Protein AF-A0AAN9E2N5-F1 (afdb_monomer)

Sequence (226 aa):
MWSPHVVPKPTDWGPLVDVVGYCFLDLGSKYQPRKDIVRWIEKGPKPLYFGFGSMVYKKMTKHYKQMQAIQEQVNSVKTVENKLKALKTKLSDEEVLEQSLGAKLVDRQSKVEQMEESRKQVEKECNVMREEATKHLQIVKLEVESKGDAMEARQRNVDESVLAEHIFGDHVGALSMSEPNAGSDAVSMKCKADRVDGGYILNGNKMWCTNGPVAQTDTQHCYHGQ

pLDDT: mean 83.36, std 14.54, range [46.09, 98.44]

Secondary structure (DSSP, 8-state):
---TTS-PPPTTS-TT------------TT----HHHHHHHHHSSPP----------HHHHHHHHHHHHHHHHHHHHHHHHHHHHHHHHHHHHHHHHHHHHHHHHHHHHHHHHHHHHHHHHHHHHHHHHHHHHHHHHHHHHHHHHHHHHHHHHHHHHHHHHHHHHHHTS---EEEE--BTTBSS-GGG---EEEEETTEEEEES--S--TTTTT-SEEEE--EEP-

Mean predicted aligned error: 19.22 Å

InterPro domains:
  IPR006091 Acyl-CoA dehydrogenase/oxidase, middle domain [PF02770] (174-217)
  IPR009100 Acyl-CoA dehydrogenase/oxidase, N-terminal and middle domain superfamily [SSF56645] (165-217)
  IPR037069 Acyl-CoA dehydrogenase/oxidase, N-terminal domain superfamily [G3DSA:1.10.540.10] (161-172)
  IPR046373 Acyl-CoA oxidase/dehydrogenase, middle domain superfamily [G3DSA:2.40.110.10] (173-216)
  IPR050426 Glycosyltransferase 28 [PTHR48050] (1-64)

Nearest PDB structures (foldseek):
  2dvl-assembly1_A  TM=9.252E-01  e=1.042E-03  Thermus thermophilus HB8
  5zw2-assembly1_A  TM=8.617E-01  e=7.506E-04  Prodigiosinella confusarubida
  2vig-assembly1_A  TM=8.895E-01  e=5.022E-03  Homo sapiens
  2pg0-assembly1_A  TM=8.946E-01  e=8.484E-03  Geobacillus kaustophilus HTA426
  4p13-assembly1_A  TM=8.924E-01  e=1.177E-02  Homo sapiens

Foldseek 3Di:
DDDPPDDDDDPPPDDPDDDDDDDDDDPPPPDDDDPVVVVVCVVDDHDDDDDPDDDPDPVVVVVVVVVVVVVVVVVVVVVVVVVVVVVVVVVVVVVVVVVVVVVVVVVVVVVVVVVVVVVVVVVVVVVVVVVVVVVVVVVVVVVVVVVVVVVVVVVVVVVVVVCVQPVVPQAAEKEFQAAPQGDPNSVPAAWEWEDDVPGTDTDGGTDDIPPVVNHPYYDYDHHYDD

Solvent-accessible surface area (backbone atoms only — not comparable to full-atom values): 13725 Å² total; per-residue (Å²): 141,81,76,95,80,80,77,82,82,68,91,84,60,61,93,88,59,81,90,80,81,88,82,83,74,83,78,71,88,75,78,74,80,58,70,68,59,54,54,54,53,72,75,48,76,83,80,88,82,86,76,96,67,94,77,91,53,80,72,56,61,58,53,51,53,52,51,51,54,49,52,52,51,53,54,49,50,54,52,50,52,53,51,51,52,53,51,53,52,51,53,54,55,51,52,54,50,52,55,52,50,50,52,52,48,52,54,50,50,54,50,50,54,54,49,51,54,52,48,53,50,52,52,52,52,51,51,52,53,50,54,51,52,51,53,53,52,52,52,53,50,54,53,50,52,54,51,49,55,53,50,54,52,50,50,52,52,50,51,50,54,53,47,59,47,52,72,70,69,82,51,41,66,20,51,29,68,29,26,92,82,12,61,95,48,64,82,64,53,76,30,25,34,34,75,48,92,97,52,66,49,78,51,70,66,72,67,46,58,41,58,61,96,71,34,80,47,74,52,68,71,60,44,82,41,128

Radius of gyration: 67.6 Å; Cα contacts (8 Å, |Δi|>4): 117; chains: 1; bounding box: 107×42×174 Å

Structure (mmCIF, N/CA/C/O backbone):
data_AF-A0AAN9E2N5-F1
#
_entry.id   AF-A0AAN9E2N5-F1
#
loop_
_atom_site.group_PDB
_atom_site.id
_atom_site.type_symbol
_atom_site.label_atom_id
_atom_site.label_alt_id
_atom_site.label_comp_id
_atom_site.label_asym_id
_atom_site.label_entity_id
_atom_site.label_seq_id
_atom_site.pdbx_PDB_ins_code
_atom_site.Cartn_x
_atom_site.Cartn_y
_atom_site.Cartn_z
_atom_site.occupancy
_atom_site.B_iso_or_equiv
_atom_site.auth_seq_id
_atom_site.auth_comp_id
_atom_site.auth_asym_id
_atom_site.auth_atom_id
_atom_site.pdbx_PDB_model_num
ATOM 1 N N . MET A 1 1 ? -26.104 22.809 92.901 1.00 46.09 1 MET A N 1
ATOM 2 C CA . MET A 1 1 ? -24.930 22.102 93.457 1.00 46.09 1 MET A CA 1
ATOM 3 C C . MET A 1 1 ? -24.300 21.333 92.298 1.00 46.09 1 MET A C 1
ATOM 5 O O . MET A 1 1 ? -24.966 20.465 91.754 1.00 46.09 1 MET A O 1
ATOM 9 N N . TRP A 1 2 ? -23.112 21.727 91.831 1.00 53.84 2 TRP A N 1
ATOM 10 C CA . TRP A 1 2 ? -22.359 21.050 90.761 1.00 53.84 2 TRP A CA 1
ATOM 11 C C . TRP A 1 2 ? -20.911 20.886 91.224 1.00 53.84 2 TRP A C 1
ATOM 13 O O . TRP A 1 2 ? -20.416 21.737 91.964 1.00 53.84 2 TRP A O 1
ATOM 23 N N . SER A 1 3 ? -20.242 19.825 90.769 1.00 49.69 3 SER A N 1
ATOM 24 C CA . SER A 1 3 ? -18.781 19.727 90.805 1.00 49.69 3 SER A CA 1
ATOM 25 C C . SER A 1 3 ? -18.242 20.141 89.430 1.00 49.69 3 SER A C 1
ATOM 27 O O . SER A 1 3 ? -18.487 19.417 88.465 1.00 49.69 3 SER A O 1
ATOM 29 N N . PRO A 1 4 ? -17.507 21.260 89.308 1.00 53.03 4 PRO A N 1
ATOM 30 C CA . PRO A 1 4 ? -16.994 21.790 88.034 1.00 53.03 4 PRO A CA 1
ATOM 31 C C . PRO A 1 4 ? -15.986 20.903 87.277 1.00 53.03 4 PRO A C 1
ATOM 33 O O . PRO A 1 4 ? -15.440 21.340 86.270 1.00 53.03 4 PRO A O 1
ATOM 36 N N . HIS A 1 5 ? -15.689 19.693 87.757 1.00 54.44 5 HIS A N 1
ATOM 37 C CA . HIS A 1 5 ? -14.457 18.977 87.409 1.00 54.44 5 HIS A CA 1
ATOM 38 C C . HIS A 1 5 ? -14.644 17.708 86.565 1.00 54.44 5 HIS A C 1
ATOM 40 O O . HIS A 1 5 ? -13.642 17.124 86.165 1.00 54.44 5 HIS A O 1
ATOM 46 N N . VAL A 1 6 ? -15.876 17.241 86.313 1.00 59.66 6 VAL A N 1
ATOM 47 C CA . VAL A 1 6 ? -16.078 15.888 85.745 1.00 59.66 6 VAL A CA 1
ATOM 48 C C . VAL A 1 6 ? -16.419 15.899 84.250 1.00 59.66 6 VAL A C 1
ATOM 50 O O . VAL A 1 6 ? -15.781 15.167 83.503 1.00 59.66 6 VAL A O 1
ATOM 53 N N . VAL A 1 7 ? -17.365 16.727 83.782 1.00 61.12 7 VAL A N 1
ATOM 54 C CA . VAL A 1 7 ? -17.654 16.906 82.340 1.00 61.12 7 VAL A CA 1
ATOM 55 C C . VAL A 1 7 ? -18.224 18.313 82.099 1.00 61.12 7 VAL A C 1
ATOM 57 O O . VAL A 1 7 ? -19.287 18.608 82.634 1.00 61.12 7 VAL A O 1
ATOM 60 N N . PRO A 1 8 ? -17.584 19.205 81.327 1.00 66.12 8 PRO A N 1
ATOM 61 C CA . PRO A 1 8 ? -18.176 20.502 80.999 1.00 66.12 8 PRO A CA 1
ATOM 62 C C . PRO A 1 8 ? -19.324 20.357 79.986 1.00 66.12 8 PRO A C 1
ATOM 64 O O . PRO A 1 8 ? -19.316 19.458 79.145 1.00 66.12 8 PRO A O 1
ATOM 67 N N . LYS A 1 9 ? -20.313 21.258 80.047 1.00 69.12 9 LYS A N 1
ATOM 68 C CA . LYS A 1 9 ? -21.426 21.298 79.085 1.00 69.12 9 LYS A CA 1
ATOM 69 C C . LYS A 1 9 ? -20.893 21.601 77.670 1.00 69.12 9 LYS A C 1
ATOM 71 O O . LYS A 1 9 ? -20.191 22.603 77.516 1.00 69.12 9 LYS A O 1
ATOM 76 N N . PRO A 1 10 ? -21.239 20.797 76.645 1.00 75.50 10 PRO A N 1
ATOM 77 C CA . PRO A 1 10 ? -20.914 21.108 75.255 1.00 75.50 10 PRO A CA 1
ATOM 78 C C . PRO A 1 10 ? -21.509 22.451 74.815 1.00 75.50 10 PRO A C 1
ATOM 80 O O . PRO A 1 10 ? -22.625 22.815 75.194 1.00 75.50 10 PRO A O 1
ATOM 83 N N . THR A 1 11 ? -20.749 23.212 74.030 1.00 79.19 11 THR A N 1
ATOM 84 C CA . THR A 1 11 ? -21.067 24.605 73.676 1.00 79.19 11 THR A CA 1
ATOM 85 C C . THR A 1 11 ? -22.274 24.753 72.745 1.00 79.19 11 THR A C 1
ATOM 87 O O . THR A 1 11 ? -22.828 25.842 72.630 1.00 79.19 11 THR A O 1
ATOM 90 N N . ASP A 1 12 ? -22.717 23.668 72.118 1.00 83.81 12 ASP A N 1
ATOM 91 C CA . ASP A 1 12 ? -23.784 23.605 71.118 1.00 83.81 12 ASP A CA 1
ATOM 92 C C . ASP A 1 12 ? -25.179 23.287 71.695 1.00 83.81 12 ASP A C 1
ATOM 94 O O . ASP A 1 12 ? -26.169 23.325 70.970 1.00 83.81 12 ASP A O 1
ATOM 98 N N . TRP A 1 13 ? -25.307 23.019 73.001 1.00 80.31 13 TRP A N 1
ATOM 99 C CA . TRP A 1 13 ? -26.559 22.509 73.598 1.00 80.31 13 TRP A CA 1
ATOM 100 C C . TRP A 1 13 ? -27.609 23.578 73.958 1.00 80.31 13 TRP A C 1
ATOM 102 O O . TRP A 1 13 ? -28.669 23.255 74.492 1.00 80.31 13 TRP A O 1
ATOM 112 N N . GLY A 1 14 ? -27.356 24.854 73.651 1.00 79.25 14 GLY A N 1
ATOM 113 C CA . GLY A 1 14 ? -28.309 25.951 73.863 1.00 79.25 14 GLY A CA 1
ATOM 114 C C . GLY A 1 14 ? -28.669 26.229 75.340 1.00 79.25 14 GLY A C 1
ATOM 115 O O . GLY A 1 14 ? -28.233 25.519 76.251 1.00 79.25 14 GLY A O 1
ATOM 116 N N . PRO A 1 15 ? -29.445 27.290 75.628 1.00 76.62 15 PRO A N 1
ATOM 117 C CA . PRO A 1 15 ? -29.723 27.735 77.000 1.00 76.62 15 PRO A CA 1
ATOM 118 C C . PRO A 1 15 ? -30.840 26.955 77.713 1.00 76.62 15 PRO A C 1
ATOM 120 O O . PRO A 1 15 ? -31.002 27.112 78.915 1.00 76.62 15 PRO A O 1
ATOM 123 N N . LEU A 1 16 ? -31.604 26.123 76.996 1.00 70.25 16 LEU A N 1
ATOM 124 C CA . LEU A 1 16 ? -32.764 25.396 77.539 1.00 70.25 16 LEU A CA 1
ATOM 125 C C . LEU A 1 16 ? -32.450 23.958 77.987 1.00 70.25 16 LEU A C 1
ATOM 127 O O . LEU A 1 16 ? -33.337 23.269 78.484 1.00 70.25 16 LEU A O 1
ATOM 131 N N . VAL A 1 17 ? -31.214 23.489 77.797 1.00 61.38 17 VAL A N 1
ATOM 132 C CA . VAL A 1 17 ? -30.781 22.140 78.187 1.00 61.38 17 VAL A CA 1
ATOM 133 C C . VAL A 1 17 ? -29.822 22.232 79.367 1.00 61.38 17 VAL A C 1
ATOM 135 O O . VAL A 1 17 ? -28.727 22.783 79.233 1.00 61.38 17 VAL A O 1
ATOM 138 N N . ASP A 1 18 ? -30.203 21.645 80.497 1.00 62.25 18 ASP A N 1
ATOM 139 C CA . ASP A 1 18 ? -29.344 21.498 81.673 1.00 62.25 18 ASP A CA 1
ATOM 140 C C . ASP A 1 18 ? -28.835 20.062 81.811 1.00 62.25 18 ASP A C 1
ATOM 142 O O . ASP A 1 18 ? -29.560 19.092 81.586 1.00 62.25 18 ASP A O 1
ATOM 146 N N . VAL A 1 19 ? -27.571 19.919 82.212 1.00 57.38 19 VAL A N 1
ATOM 147 C CA . VAL A 1 19 ? -26.963 18.620 82.518 1.00 57.38 19 VAL A CA 1
ATOM 148 C C . VAL A 1 19 ? -27.025 18.410 84.029 1.00 57.38 19 VAL A C 1
ATOM 150 O O . VAL A 1 19 ? -26.327 19.077 84.797 1.00 57.38 19 VAL A O 1
ATOM 153 N N . VAL A 1 20 ? -27.878 17.489 84.469 1.00 59.72 20 VAL A N 1
ATOM 154 C CA . VAL A 1 20 ? -28.061 17.140 85.886 1.00 59.72 20 VAL A CA 1
ATOM 155 C C . VAL A 1 20 ? -27.267 15.875 86.220 1.00 59.72 20 VAL A C 1
ATOM 157 O O . VAL A 1 20 ? -27.351 14.878 85.508 1.00 59.72 20 VAL A O 1
ATOM 160 N N . GLY A 1 21 ? -26.462 15.926 87.286 1.00 60.47 21 GLY A N 1
ATOM 161 C CA . GLY A 1 21 ? -25.672 14.787 87.768 1.00 60.47 21 GLY A CA 1
ATOM 162 C C . GLY A 1 21 ? -26.481 13.781 88.601 1.00 60.47 21 GLY A C 1
ATOM 163 O O . GLY A 1 21 ? -27.685 13.929 88.792 1.00 60.47 21 GLY A O 1
ATOM 164 N N . TYR A 1 22 ? -25.802 12.762 89.136 1.00 59.19 22 TYR A N 1
ATOM 165 C CA . TYR A 1 22 ? -26.401 11.782 90.049 1.00 59.19 22 TYR A CA 1
ATOM 166 C C . TYR A 1 22 ? -26.620 12.384 91.444 1.00 59.19 22 TYR A C 1
ATOM 168 O O . TYR A 1 22 ? -25.705 12.967 92.025 1.00 59.19 22 TYR A O 1
ATOM 176 N N . CYS A 1 23 ? -27.810 12.187 92.013 1.00 54.97 23 CYS A N 1
ATOM 177 C CA . CYS A 1 23 ? -28.086 12.476 93.418 1.00 54.97 23 CYS A CA 1
ATOM 178 C C . CYS A 1 23 ? -28.048 11.176 94.223 1.00 54.97 23 CYS A C 1
ATOM 180 O O . CYS A 1 23 ? -28.904 10.310 94.047 1.00 54.97 23 CYS A O 1
ATOM 182 N N . PHE A 1 24 ? -27.087 11.057 95.135 1.00 56.81 24 PHE A N 1
ATOM 183 C CA . PHE A 1 24 ? -27.124 10.046 96.185 1.00 56.81 24 PHE A CA 1
ATOM 184 C C . PHE A 1 24 ? -27.714 10.699 97.434 1.00 56.81 24 PHE A C 1
ATOM 186 O O . PHE A 1 24 ? -27.182 11.690 97.927 1.00 56.81 24 PHE A O 1
ATOM 193 N N . LEU A 1 25 ? -28.852 10.190 97.903 1.00 57.12 25 LEU A N 1
ATOM 194 C CA . LEU A 1 25 ? -29.431 10.603 99.178 1.00 57.12 25 LEU A CA 1
ATOM 195 C C . LEU A 1 25 ? -28.740 9.833 100.304 1.00 57.12 25 LEU A C 1
ATOM 197 O O . LEU A 1 25 ? -28.495 8.633 100.161 1.00 57.12 25 LEU A O 1
ATOM 201 N N . ASP A 1 26 ? -28.482 10.500 101.430 1.00 59.25 26 ASP A N 1
ATOM 202 C CA . ASP A 1 26 ? -28.128 9.810 102.669 1.00 59.25 26 ASP A CA 1
ATOM 203 C C . ASP A 1 26 ? -29.273 8.856 103.016 1.00 59.25 26 ASP A C 1
ATOM 205 O O . ASP A 1 26 ? -30.405 9.275 103.281 1.00 59.25 26 ASP A O 1
ATOM 209 N N . LEU A 1 27 ? -28.994 7.553 102.953 1.00 58.62 27 LEU A N 1
ATOM 210 C CA . LEU A 1 27 ? -29.944 6.503 103.298 1.00 58.62 27 LEU A CA 1
ATOM 211 C C . LEU A 1 27 ? -30.328 6.691 104.766 1.00 58.62 27 LEU A C 1
ATOM 213 O O . LEU A 1 27 ? -29.575 6.329 105.669 1.00 58.62 27 LEU A O 1
ATOM 217 N N . GLY A 1 28 ? -31.487 7.307 105.001 1.00 55.16 28 GLY A N 1
ATOM 218 C CA . GLY A 1 28 ? -31.989 7.621 106.331 1.00 55.16 28 GLY A CA 1
ATOM 219 C C . GLY A 1 28 ? -32.150 6.357 107.174 1.00 55.16 28 GLY A C 1
ATOM 220 O O . GLY A 1 28 ? -33.194 5.716 107.159 1.00 55.16 28 GLY A O 1
ATOM 221 N N . SER A 1 29 ? -31.130 6.020 107.959 1.00 58.31 29 SER A N 1
ATOM 222 C CA . SER A 1 29 ? -31.091 4.845 108.840 1.00 58.31 29 SER A CA 1
ATOM 223 C C . SER A 1 29 ? -31.933 5.001 110.115 1.00 58.31 29 SER A C 1
ATOM 225 O O . SER A 1 29 ? -31.961 4.106 110.955 1.00 58.31 29 SER A O 1
ATOM 227 N N . LYS A 1 30 ? -32.637 6.133 110.271 1.00 62.81 30 LYS A N 1
ATOM 228 C CA . LYS A 1 30 ? -33.418 6.497 111.467 1.00 62.81 30 LYS A CA 1
ATOM 229 C C . LYS A 1 30 ? -34.917 6.680 111.202 1.00 62.81 30 LYS A C 1
ATOM 231 O O . LYS A 1 30 ? -35.606 7.288 112.019 1.00 62.81 30 LYS A O 1
ATOM 236 N N . TYR A 1 31 ? -35.442 6.195 110.076 1.00 72.25 31 TYR A N 1
ATOM 237 C CA . TYR A 1 31 ? -36.883 6.259 109.835 1.00 72.25 31 TYR A CA 1
ATOM 238 C C . TYR A 1 31 ? -37.622 5.272 110.747 1.00 72.25 31 TYR A C 1
ATOM 240 O O . TYR A 1 31 ? -37.500 4.058 110.596 1.00 72.25 31 TYR A O 1
ATOM 248 N N . GLN A 1 32 ? -38.405 5.799 111.688 1.00 75.06 32 GLN A N 1
ATOM 249 C CA . GLN A 1 32 ? -39.363 5.019 112.467 1.00 75.06 32 GLN A CA 1
ATOM 250 C C . GLN A 1 32 ? -40.774 5.328 111.952 1.00 75.06 32 GLN A C 1
ATOM 252 O O . GLN A 1 32 ? -41.220 6.474 112.063 1.00 75.06 32 GLN A O 1
ATOM 257 N N . PRO A 1 33 ? -41.484 4.347 111.365 1.00 76.88 33 PRO A N 1
ATOM 258 C CA . PRO A 1 33 ? -42.841 4.563 110.885 1.00 76.88 33 PRO A CA 1
ATOM 259 C C . PRO A 1 33 ? -43.770 4.926 112.048 1.00 76.88 33 PRO A C 1
ATOM 261 O O . PRO A 1 33 ? -43.612 4.449 113.175 1.00 76.88 33 PRO A O 1
ATOM 264 N N . ARG A 1 34 ? -44.762 5.780 111.777 1.00 83.94 34 ARG A N 1
ATOM 265 C CA . ARG A 1 34 ? -45.767 6.144 112.781 1.00 83.94 34 ARG A CA 1
ATOM 266 C C . ARG A 1 34 ? -46.516 4.891 113.255 1.00 83.94 34 ARG A C 1
ATOM 268 O O . ARG A 1 34 ? -46.764 3.961 112.487 1.00 83.94 34 ARG A O 1
ATOM 275 N N . LYS A 1 35 ? -46.851 4.864 114.549 1.00 84.88 35 LYS A N 1
ATOM 276 C CA . LYS A 1 35 ? -47.396 3.675 115.231 1.00 84.88 35 LYS A CA 1
ATOM 277 C C . LYS A 1 35 ? -48.713 3.179 114.629 1.00 84.88 35 LYS A C 1
ATOM 279 O O . LYS A 1 35 ? -48.996 1.992 114.710 1.00 84.88 35 LYS A O 1
ATOM 284 N N . ASP A 1 36 ? -49.501 4.065 114.031 1.00 83.12 36 ASP A N 1
ATOM 285 C CA . ASP A 1 36 ? -50.739 3.752 113.314 1.00 83.12 36 ASP A CA 1
ATOM 286 C C . ASP A 1 36 ? -50.495 2.893 112.062 1.00 83.12 36 ASP A C 1
ATOM 288 O O . ASP A 1 36 ? -51.198 1.905 111.859 1.00 83.12 36 ASP A O 1
ATOM 292 N N . ILE A 1 37 ? -49.456 3.203 111.281 1.00 78.38 37 ILE A N 1
ATOM 293 C CA . ILE A 1 37 ? -49.066 2.440 110.085 1.00 78.38 37 ILE A CA 1
ATOM 294 C C . ILE A 1 37 ? -48.550 1.053 110.471 1.00 78.38 37 ILE A C 1
ATOM 296 O O . ILE A 1 37 ? -48.931 0.064 109.851 1.00 78.38 37 ILE A O 1
ATOM 300 N N . VAL A 1 38 ? -47.731 0.961 111.523 1.00 83.31 38 VAL A N 1
ATOM 301 C CA . VAL A 1 38 ? -47.237 -0.334 112.025 1.00 83.31 38 VAL A CA 1
ATOM 302 C C . VAL A 1 38 ? -48.408 -1.216 112.461 1.00 83.31 38 VAL A C 1
ATOM 304 O O . VAL A 1 38 ? -48.521 -2.356 112.018 1.00 83.31 38 VAL A O 1
ATOM 307 N N . ARG A 1 39 ? -49.347 -0.653 113.232 1.00 82.75 39 ARG A N 1
ATOM 308 C CA . ARG A 1 39 ? -50.551 -1.366 113.683 1.00 82.75 39 ARG A CA 1
ATOM 309 C C . ARG A 1 39 ? -51.439 -1.811 112.523 1.00 82.75 39 ARG A C 1
ATOM 311 O O . ARG A 1 39 ? -52.087 -2.847 112.620 1.00 82.75 39 ARG A O 1
ATOM 318 N N . TRP A 1 40 ? -51.496 -1.027 111.446 1.00 81.56 40 TRP A N 1
ATOM 319 C CA . TRP A 1 40 ? -52.237 -1.377 110.236 1.00 81.56 40 TRP A CA 1
ATOM 320 C C . TRP A 1 40 ? -51.579 -2.538 109.475 1.00 81.56 40 TRP A C 1
ATOM 322 O O . TRP A 1 40 ? -52.281 -3.472 109.092 1.00 81.56 40 TRP A O 1
ATOM 332 N N . ILE A 1 41 ? -50.247 -2.531 109.332 1.00 78.50 41 ILE A N 1
ATOM 333 C CA . ILE A 1 41 ? -49.487 -3.611 108.676 1.00 78.50 41 ILE A CA 1
ATOM 334 C C . ILE A 1 41 ? -49.591 -4.925 109.465 1.00 78.50 41 ILE A C 1
ATOM 336 O O . ILE A 1 41 ? -49.760 -5.981 108.863 1.00 78.50 41 ILE A O 1
ATOM 340 N N . GLU A 1 42 ? -49.522 -4.874 110.798 1.00 79.94 42 GLU A N 1
ATOM 341 C CA . GLU A 1 42 ? -49.584 -6.066 111.661 1.00 79.94 42 GLU A CA 1
ATOM 342 C C . GLU A 1 42 ? -50.989 -6.679 111.766 1.00 79.94 42 GLU A C 1
ATOM 344 O O . GLU A 1 42 ? -51.126 -7.873 112.027 1.00 79.94 42 GLU A O 1
ATOM 349 N N . LYS A 1 43 ? -52.046 -5.880 111.568 1.00 80.00 43 LYS A N 1
ATOM 350 C CA . LYS A 1 43 ? -53.444 -6.330 111.682 1.00 80.00 43 LYS A CA 1
ATOM 351 C C . LYS A 1 43 ? -53.931 -7.106 110.448 1.00 80.00 43 LYS A C 1
ATOM 353 O O . LYS A 1 43 ? -54.966 -7.766 110.525 1.00 80.00 43 LYS A O 1
ATOM 358 N N . GLY A 1 44 ? -53.223 -7.014 109.321 1.00 75.38 44 GLY A N 1
ATOM 359 C CA . GLY A 1 44 ? -53.591 -7.646 108.052 1.00 75.38 44 GLY A CA 1
ATOM 360 C C . GLY A 1 44 ? -52.596 -8.713 107.578 1.00 75.38 44 GLY A C 1
ATOM 361 O O . GLY A 1 44 ? -51.516 -8.868 108.146 1.00 75.38 44 GLY A O 1
ATOM 362 N N . PRO A 1 45 ? -52.932 -9.469 106.517 1.00 73.50 45 PRO A N 1
ATOM 363 C CA . PRO A 1 45 ? -51.964 -10.334 105.848 1.00 73.50 45 PRO A CA 1
ATOM 364 C C . PRO A 1 45 ? -50.788 -9.506 105.306 1.00 73.50 45 PRO A C 1
ATOM 366 O O . PRO A 1 45 ? -50.974 -8.356 104.904 1.00 73.50 45 PRO A O 1
ATOM 369 N N . LYS A 1 46 ? -49.579 -10.095 105.293 1.00 73.12 46 LYS A N 1
ATOM 370 C CA . LYS A 1 46 ? -48.340 -9.413 104.871 1.00 73.12 46 LYS A CA 1
ATOM 371 C C . LYS A 1 46 ? -48.565 -8.647 103.556 1.00 73.12 46 LYS A C 1
ATOM 373 O O . LYS A 1 46 ? -48.942 -9.278 102.565 1.00 73.12 46 LYS A O 1
ATOM 378 N N . PRO A 1 47 ? -48.326 -7.324 103.520 1.00 67.50 47 PRO A N 1
ATOM 379 C CA . PRO A 1 47 ? -48.605 -6.531 102.334 1.00 67.50 47 PRO A CA 1
ATOM 380 C C . PRO A 1 47 ? -47.670 -6.919 101.185 1.00 67.50 47 PRO A C 1
ATOM 382 O O . PRO A 1 47 ? -46.484 -7.193 101.386 1.00 67.50 47 PRO A O 1
ATOM 385 N N . LEU A 1 48 ? -48.213 -6.924 99.968 1.00 62.66 48 LEU A N 1
ATOM 386 C CA . LEU A 1 48 ? -47.456 -7.166 98.746 1.00 62.66 48 LEU A CA 1
ATOM 387 C C . LEU A 1 48 ? -46.773 -5.860 98.319 1.00 62.66 48 LEU A C 1
ATOM 389 O O . LEU A 1 48 ? -47.438 -4.874 98.005 1.00 62.66 48 LEU A O 1
ATOM 393 N N . TYR A 1 49 ? -45.442 -5.844 98.344 1.00 66.06 49 TYR A N 1
ATOM 394 C CA . TYR A 1 49 ? -44.645 -4.680 97.965 1.00 66.06 49 TYR A CA 1
ATOM 395 C C . TYR A 1 49 ? -44.309 -4.712 96.469 1.00 66.06 49 TYR A C 1
ATOM 397 O O . TYR A 1 49 ? -43.712 -5.675 95.988 1.00 66.06 49 TYR A O 1
ATOM 405 N N . PHE A 1 50 ? -44.634 -3.637 95.749 1.00 59.38 50 PHE A N 1
ATOM 406 C CA . PHE A 1 50 ? -44.200 -3.421 94.368 1.00 59.38 50 PHE A CA 1
ATOM 407 C C . PHE A 1 50 ? -43.146 -2.315 94.338 1.00 59.38 50 PHE A C 1
ATOM 409 O O . PHE A 1 50 ? -43.466 -1.128 94.349 1.00 59.38 50 PHE A O 1
ATOM 416 N N . GLY A 1 51 ? -41.876 -2.713 94.318 1.00 52.44 51 GLY A N 1
ATOM 417 C CA . GLY A 1 51 ? -40.772 -1.796 94.059 1.00 52.44 51 GLY A CA 1
ATOM 418 C C . GLY A 1 51 ? -40.532 -1.676 92.558 1.00 52.44 51 GLY A C 1
ATOM 419 O O . GLY A 1 51 ? -40.282 -2.682 91.897 1.00 52.44 51 GLY A O 1
ATOM 420 N N . PHE A 1 52 ? -40.561 -0.462 92.010 1.00 49.25 52 PHE A N 1
ATOM 421 C CA . PHE A 1 52 ? -40.050 -0.208 90.662 1.00 49.25 52 PHE A CA 1
ATOM 422 C C . PHE A 1 52 ? -38.527 -0.032 90.732 1.00 49.25 52 PHE A C 1
ATOM 424 O O . PHE A 1 52 ? -38.019 1.074 90.882 1.00 49.25 52 PHE A O 1
ATOM 431 N N . GLY A 1 53 ? -37.803 -1.152 90.663 1.00 49.91 53 GLY A N 1
ATOM 432 C CA . GLY A 1 53 ? -36.345 -1.212 90.544 1.00 49.91 53 GLY A CA 1
ATOM 433 C C . GLY A 1 53 ? -35.944 -2.279 89.522 1.00 49.91 53 GLY A C 1
ATOM 434 O O . GLY A 1 53 ? -36.563 -3.339 89.453 1.00 49.91 53 GLY A O 1
ATOM 435 N N . SER A 1 54 ? -34.945 -1.987 88.688 1.00 52.84 54 SER A N 1
ATOM 436 C CA . SER A 1 54 ? -34.533 -2.798 87.533 1.00 52.84 54 SER A CA 1
ATOM 437 C C . SER A 1 54 ? -34.225 -4.264 87.887 1.00 52.84 54 SER A C 1
ATOM 439 O O . SER A 1 54 ? -33.212 -4.556 88.521 1.00 52.84 54 SER A O 1
ATOM 441 N N . MET A 1 55 ? -35.058 -5.198 87.414 1.00 50.16 55 MET A N 1
ATOM 442 C CA . MET A 1 55 ? -34.773 -6.640 87.409 1.00 50.16 55 MET A CA 1
ATOM 443 C C . MET A 1 55 ? -34.006 -7.042 86.142 1.00 50.16 55 MET A C 1
ATOM 445 O O . MET A 1 55 ? -34.474 -6.825 85.025 1.00 50.16 55 MET A O 1
ATOM 449 N N . VAL A 1 56 ? -32.865 -7.717 86.3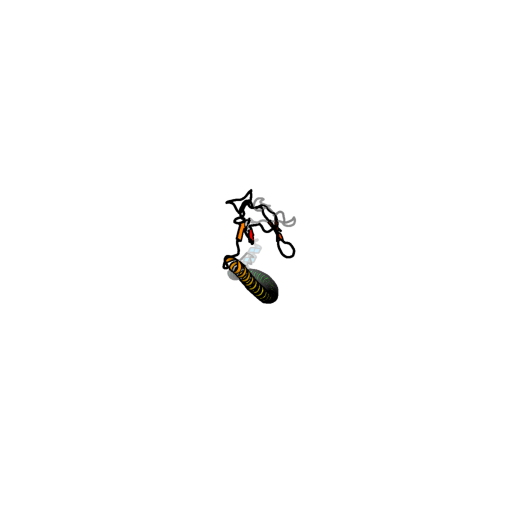01 1.00 55.69 56 VAL A N 1
ATOM 450 C CA . VAL A 1 56 ? -32.137 -8.354 85.192 1.00 55.69 56 VAL A CA 1
ATOM 451 C C . VAL A 1 56 ? -32.765 -9.729 84.920 1.00 55.69 56 VAL A C 1
ATOM 453 O O . VAL A 1 56 ? -32.539 -10.689 85.653 1.00 55.69 56 VAL A O 1
ATOM 456 N N . TYR A 1 57 ? -33.609 -9.826 83.889 1.00 53.59 57 TYR A N 1
ATOM 457 C CA . TYR A 1 57 ? -34.439 -11.009 83.613 1.00 53.59 57 TYR A CA 1
ATOM 458 C C . TYR A 1 57 ? -33.831 -11.901 82.506 1.00 53.59 57 TYR A C 1
ATOM 460 O O . TYR A 1 57 ? -33.598 -11.435 81.391 1.00 53.59 57 TYR A O 1
ATOM 468 N N . LYS A 1 58 ? -33.634 -13.210 82.753 1.00 59.31 58 LYS A N 1
ATOM 469 C CA . LYS A 1 58 ? -33.009 -14.181 81.809 1.00 59.31 58 LYS A CA 1
ATOM 470 C C . LYS A 1 58 ? -33.654 -14.253 80.405 1.00 59.31 58 LYS A C 1
ATOM 472 O O . LYS A 1 58 ? -32.988 -14.644 79.451 1.00 59.31 58 LYS A O 1
ATOM 477 N N . LYS A 1 59 ? -34.932 -13.871 80.235 1.00 59.06 59 LYS A N 1
ATOM 478 C CA . LYS A 1 59 ? -35.578 -13.800 78.900 1.00 59.06 59 LYS A CA 1
ATOM 479 C C . LYS A 1 59 ? -35.056 -12.647 78.026 1.00 59.06 59 LYS A C 1
ATOM 481 O O . LYS A 1 59 ? -35.117 -12.762 76.804 1.00 59.06 59 LYS A O 1
ATOM 486 N N . MET A 1 60 ? -34.529 -11.566 78.607 1.00 62.41 60 MET A N 1
ATOM 487 C CA . MET A 1 60 ? -34.009 -10.415 77.847 1.00 62.41 60 MET A CA 1
ATOM 488 C C . MET A 1 60 ? -32.699 -10.746 77.118 1.00 62.41 60 MET A C 1
ATOM 490 O O . MET A 1 60 ? -32.467 -10.272 76.011 1.00 62.41 60 MET A O 1
ATOM 494 N N . THR A 1 61 ? -31.876 -11.637 77.677 1.00 73.88 61 THR A N 1
ATOM 495 C CA . THR A 1 61 ? -30.591 -12.046 77.086 1.00 73.88 61 THR A CA 1
ATOM 496 C C . THR A 1 61 ? -30.767 -12.792 75.758 1.00 73.88 61 THR A C 1
ATOM 498 O O . THR A 1 61 ? -29.942 -12.651 74.858 1.00 73.88 61 THR A O 1
ATOM 501 N N . LYS A 1 62 ? -31.857 -13.561 75.604 1.00 77.69 62 LYS A N 1
ATOM 502 C CA . LYS A 1 62 ? -32.193 -14.253 74.346 1.00 77.69 62 LYS A CA 1
ATOM 503 C C . LYS A 1 62 ? -32.564 -13.258 73.241 1.00 77.69 62 LYS A C 1
ATOM 505 O O . LYS A 1 62 ? -32.035 -13.363 72.139 1.00 77.69 62 LYS A O 1
ATOM 510 N N . HIS A 1 63 ? -33.408 -12.277 73.560 1.00 79.88 63 HIS A N 1
ATOM 511 C CA . HIS A 1 63 ? -33.816 -11.235 72.615 1.00 79.88 63 HIS A CA 1
ATOM 512 C C . HIS A 1 63 ? -32.635 -10.351 72.201 1.00 79.88 63 HIS A C 1
ATOM 514 O O . HIS A 1 63 ? -32.494 -10.036 71.026 1.00 79.88 63 HIS A O 1
ATOM 520 N N . TYR A 1 64 ? -31.732 -10.025 73.132 1.00 81.00 64 TYR A N 1
ATOM 521 C CA . TYR A 1 64 ? -30.521 -9.264 72.821 1.00 81.00 64 TYR A CA 1
ATOM 522 C C . TYR A 1 64 ? -29.605 -9.991 71.822 1.00 81.00 64 TYR A C 1
ATOM 524 O O . TYR A 1 64 ? -29.175 -9.395 70.838 1.00 81.00 64 TYR A O 1
ATOM 532 N N . LYS A 1 65 ? -29.371 -11.300 72.010 1.00 87.06 65 LYS A N 1
ATOM 533 C CA . LYS A 1 65 ? -28.598 -12.115 71.053 1.00 87.06 65 LYS A CA 1
ATOM 534 C C . LYS A 1 65 ? -29.264 -12.195 69.678 1.00 87.06 65 LYS A C 1
ATOM 536 O O . LYS A 1 65 ? -28.579 -12.121 68.665 1.00 87.06 65 LYS A O 1
ATOM 541 N N . GLN A 1 66 ? -30.592 -12.321 69.635 1.00 87.94 66 GLN A N 1
ATOM 542 C CA . GLN A 1 66 ? -31.339 -12.287 68.374 1.00 87.94 66 GLN A CA 1
ATOM 543 C C . GLN A 1 66 ? -31.206 -10.927 67.679 1.00 87.94 66 GLN A C 1
ATOM 545 O O . GLN A 1 66 ? -30.983 -10.884 66.476 1.00 87.94 66 GLN A O 1
ATOM 550 N N . MET A 1 67 ? -31.271 -9.824 68.428 1.00 88.69 67 MET A N 1
ATOM 551 C CA . MET A 1 67 ? -31.099 -8.473 67.892 1.00 88.69 67 MET A CA 1
ATOM 552 C C . MET A 1 67 ? -29.682 -8.239 67.346 1.00 88.69 67 MET A C 1
ATOM 554 O O . MET A 1 67 ? -29.542 -7.643 66.284 1.00 88.69 67 MET A O 1
ATOM 558 N N . GLN A 1 68 ? -28.641 -8.756 68.011 1.00 89.31 68 GLN A N 1
ATOM 559 C CA . GLN A 1 68 ? -27.266 -8.723 67.491 1.00 89.31 68 GLN A CA 1
ATOM 560 C C . GLN A 1 68 ? -27.120 -9.529 66.195 1.00 89.31 68 GLN A C 1
ATOM 562 O O . GLN A 1 68 ? -26.582 -9.010 65.222 1.00 89.31 68 GLN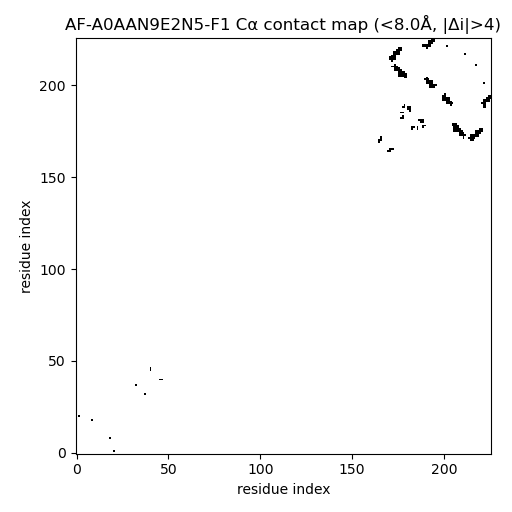 A O 1
ATOM 567 N N . ALA A 1 69 ? -27.665 -10.750 66.145 1.00 91.62 69 ALA A N 1
ATOM 568 C CA . ALA A 1 69 ? -27.636 -11.571 64.934 1.00 91.62 69 ALA A CA 1
ATOM 569 C C . ALA A 1 69 ? -28.369 -10.894 63.760 1.00 91.62 69 ALA A C 1
ATOM 571 O O . ALA A 1 69 ? -27.886 -10.905 62.629 1.00 91.62 69 ALA A O 1
ATOM 572 N N . ILE A 1 70 ? -29.508 -10.247 64.031 1.00 92.19 70 ILE A N 1
ATOM 573 C CA . ILE A 1 70 ? -30.235 -9.448 63.035 1.00 92.19 70 ILE A CA 1
ATOM 574 C C . ILE A 1 70 ? -29.384 -8.255 62.584 1.00 92.19 70 ILE A C 1
ATOM 576 O O . ILE A 1 70 ? -29.287 -7.995 61.388 1.00 92.19 70 ILE A O 1
ATOM 580 N N . GLN A 1 71 ? -28.729 -7.548 63.508 1.00 91.69 71 GLN A N 1
ATOM 581 C CA . GLN A 1 71 ? -27.877 -6.408 63.169 1.00 91.69 71 GLN A CA 1
ATOM 582 C C . GLN A 1 71 ? -26.690 -6.813 62.278 1.00 91.69 71 GLN A C 1
ATOM 584 O O . GLN A 1 71 ? -26.366 -6.103 61.325 1.00 91.69 71 GLN A O 1
ATOM 589 N N . GLU A 1 72 ? -26.063 -7.959 62.550 1.00 93.88 72 GLU A N 1
ATOM 590 C CA . GLU A 1 72 ? -24.989 -8.518 61.719 1.00 93.88 72 GLU A CA 1
ATOM 591 C C . GLU A 1 72 ? -25.487 -8.887 60.317 1.00 93.88 72 GLU A C 1
ATOM 593 O O . GLU A 1 72 ? -24.855 -8.523 59.321 1.00 93.88 72 GLU A O 1
ATOM 598 N N . GLN A 1 73 ? -26.655 -9.531 60.220 1.00 94.38 73 GLN A N 1
ATOM 599 C CA . GLN A 1 73 ? -27.283 -9.837 58.933 1.00 94.38 73 GLN A CA 1
ATOM 600 C C . GLN A 1 73 ? -27.601 -8.562 58.142 1.00 94.38 73 GLN A C 1
ATOM 602 O O . GLN A 1 73 ? -27.273 -8.480 56.960 1.00 94.38 73 GLN A O 1
ATOM 607 N N . VAL A 1 74 ? -28.154 -7.533 58.791 1.00 94.81 74 VAL A N 1
ATOM 608 C CA . VAL A 1 74 ? -28.449 -6.235 58.160 1.00 94.81 74 VAL A CA 1
ATOM 609 C C . VAL A 1 74 ? -27.173 -5.561 57.643 1.00 94.81 74 VAL A C 1
ATOM 611 O O . VAL A 1 74 ? -27.163 -5.021 56.536 1.00 94.81 74 VAL A O 1
ATOM 614 N N . ASN A 1 75 ? -26.074 -5.613 58.400 1.00 92.69 75 ASN A N 1
ATOM 615 C CA . ASN A 1 75 ? -24.789 -5.056 57.964 1.00 92.69 75 ASN A CA 1
ATOM 616 C C . ASN A 1 75 ? -24.198 -5.824 56.765 1.00 92.69 75 ASN A C 1
ATOM 618 O O . ASN A 1 75 ? -23.643 -5.214 55.843 1.00 92.69 75 ASN A O 1
ATOM 622 N N . SER A 1 76 ? -24.355 -7.151 56.744 1.00 95.00 76 SER A N 1
ATOM 623 C CA . SER A 1 76 ? -23.953 -7.999 55.617 1.00 95.00 76 SER A CA 1
ATOM 624 C C . SER A 1 76 ? -24.749 -7.669 54.349 1.00 95.00 76 SER A C 1
ATOM 626 O O . SER A 1 76 ? -24.157 -7.415 53.297 1.00 95.00 76 SER A O 1
ATOM 628 N N . VAL A 1 77 ? -26.078 -7.547 54.460 1.00 96.12 77 VAL A N 1
ATOM 629 C CA . VAL A 1 77 ? -26.961 -7.177 53.339 1.00 96.12 77 VAL A CA 1
ATOM 630 C C . VAL A 1 77 ? -26.580 -5.816 52.757 1.00 96.12 77 VAL A C 1
ATOM 632 O O . VAL A 1 77 ? -26.390 -5.711 51.549 1.00 96.12 77 VAL A O 1
ATOM 635 N N . LYS A 1 78 ? -26.343 -4.799 53.597 1.00 94.75 78 LYS A N 1
ATOM 636 C CA . LYS A 1 78 ? -25.880 -3.476 53.131 1.00 94.75 78 LYS A CA 1
ATOM 637 C C . LYS A 1 78 ? -24.569 -3.550 52.345 1.00 94.75 78 LYS A C 1
ATOM 639 O O . LYS A 1 78 ? -24.384 -2.838 51.359 1.00 94.75 78 LYS A O 1
ATOM 644 N N . THR A 1 79 ? -23.651 -4.419 52.764 1.00 94.31 79 THR A N 1
ATOM 645 C CA . THR A 1 79 ? -22.385 -4.628 52.048 1.00 94.31 79 THR A CA 1
ATOM 646 C C . THR A 1 79 ? -22.623 -5.249 50.672 1.00 94.31 79 THR A C 1
ATOM 648 O O . THR A 1 79 ? -22.021 -4.815 49.688 1.00 94.31 79 THR A O 1
ATOM 651 N N . VAL A 1 80 ? -23.515 -6.239 50.584 1.00 96.06 80 VAL A N 1
ATOM 652 C CA . VAL A 1 80 ? -23.900 -6.872 49.314 1.00 96.06 80 VAL A CA 1
ATOM 653 C C . VAL A 1 80 ? -24.594 -5.872 48.389 1.00 96.06 80 VAL A C 1
ATOM 655 O O . VAL A 1 80 ? -24.234 -5.792 47.218 1.00 96.06 80 VAL A O 1
ATOM 658 N N . GLU A 1 81 ? -25.512 -5.053 48.900 1.00 96.19 81 GLU A N 1
ATOM 659 C CA . GLU A 1 81 ? -26.192 -4.008 48.122 1.00 96.19 81 GLU A CA 1
ATOM 660 C C . GLU A 1 81 ? -25.212 -2.990 47.529 1.00 96.19 81 GLU A C 1
ATOM 662 O O . GLU A 1 81 ? -25.320 -2.629 46.356 1.00 96.19 81 GLU A O 1
ATOM 667 N N . ASN A 1 82 ? -24.222 -2.549 48.310 1.00 95.75 82 ASN A N 1
ATOM 668 C CA . ASN A 1 82 ? -23.194 -1.629 47.821 1.00 95.75 82 ASN A CA 1
ATOM 669 C C . ASN A 1 82 ? -22.334 -2.268 46.722 1.00 95.75 82 ASN A C 1
ATOM 671 O O . ASN A 1 82 ? -22.052 -1.624 45.710 1.00 95.75 82 ASN A O 1
ATOM 675 N N . LYS A 1 83 ? -21.963 -3.546 46.879 1.00 97.31 83 LYS A N 1
ATOM 676 C CA . LYS A 1 83 ? -21.248 -4.299 45.836 1.00 97.31 83 LYS A CA 1
ATOM 677 C C . LYS A 1 83 ? -22.094 -4.461 44.572 1.00 97.31 83 LYS A C 1
ATOM 679 O O . LYS A 1 83 ? -21.565 -4.285 43.479 1.00 97.31 83 LYS A O 1
ATOM 684 N N . LEU A 1 84 ? -23.390 -4.744 44.711 1.00 96.44 84 LEU A N 1
ATOM 685 C CA . LEU A 1 84 ? -24.317 -4.864 43.584 1.00 96.44 84 LEU A CA 1
ATOM 686 C C . LEU A 1 84 ? -24.431 -3.546 42.813 1.00 96.44 84 LEU A C 1
ATOM 688 O O . LEU A 1 84 ? -24.351 -3.549 41.587 1.00 96.44 84 LEU A O 1
ATOM 692 N N . LYS A 1 85 ? -24.561 -2.415 43.518 1.00 96.00 85 LYS A N 1
ATOM 693 C CA . LYS A 1 85 ? -24.561 -1.083 42.893 1.00 96.00 85 LYS A CA 1
ATOM 694 C C . LYS A 1 85 ? -23.266 -0.830 42.123 1.00 96.00 8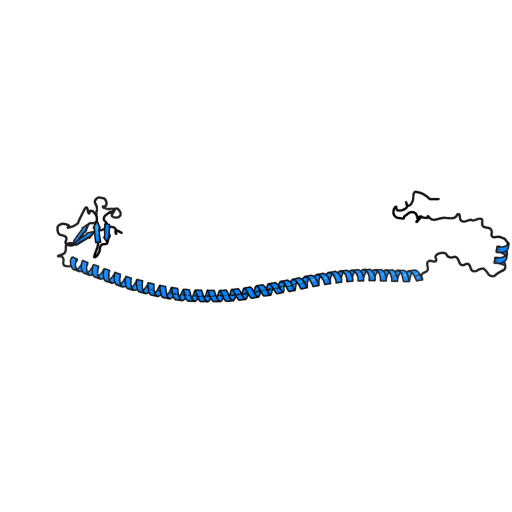5 LYS A C 1
ATOM 696 O O . LYS A 1 85 ? -23.329 -0.432 40.966 1.00 96.00 85 LYS A O 1
ATOM 701 N N . ALA A 1 86 ? -22.115 -1.126 42.729 1.00 96.62 86 ALA A N 1
ATOM 702 C CA . ALA A 1 86 ? -20.818 -0.954 42.079 1.00 96.62 86 ALA A CA 1
ATOM 703 C C . ALA A 1 86 ? -20.659 -1.837 40.828 1.00 96.62 86 ALA A C 1
ATOM 705 O O . ALA A 1 86 ? -20.174 -1.363 39.804 1.00 96.62 86 ALA A O 1
ATOM 706 N N . LEU A 1 87 ? -21.082 -3.106 40.888 1.00 95.50 87 LEU A N 1
ATOM 707 C CA . LEU A 1 87 ? -21.055 -4.011 39.733 1.00 95.50 87 LEU A CA 1
ATOM 708 C C . LEU A 1 87 ? -21.991 -3.543 38.617 1.00 95.50 87 LEU A C 1
ATOM 710 O O . LEU A 1 87 ? -21.613 -3.602 37.454 1.00 95.50 87 LEU A O 1
ATOM 714 N N . LYS A 1 88 ? -23.177 -3.029 38.961 1.00 95.81 88 LYS A N 1
ATOM 715 C CA . LYS A 1 88 ? -24.126 -2.499 37.976 1.00 95.81 88 LYS A CA 1
ATOM 716 C C . LYS A 1 88 ? -23.563 -1.288 37.228 1.00 95.81 88 LYS A C 1
ATOM 718 O O . LYS A 1 88 ? -23.743 -1.198 36.020 1.00 95.81 88 LYS A O 1
ATOM 723 N N . THR A 1 89 ? -22.871 -0.384 37.924 1.00 95.62 89 THR A N 1
ATOM 724 C CA . THR A 1 89 ? -22.192 0.750 37.279 1.00 95.62 89 THR A CA 1
ATOM 725 C C . THR A 1 89 ? -21.093 0.270 36.335 1.00 95.62 89 THR A C 1
ATOM 727 O O . THR A 1 89 ? -21.081 0.676 35.182 1.00 95.62 89 THR A O 1
ATOM 730 N N . LYS A 1 90 ? -20.239 -0.663 36.779 1.00 96.62 90 LYS A N 1
ATOM 731 C CA . LYS A 1 90 ? -19.180 -1.225 35.925 1.00 96.62 90 LYS A CA 1
ATOM 732 C C . LYS A 1 90 ? -19.725 -1.892 34.663 1.00 96.62 90 LYS A C 1
ATOM 734 O O . LYS A 1 90 ? -19.177 -1.673 33.593 1.00 96.62 90 LYS A O 1
ATOM 739 N N . LEU A 1 91 ? -20.804 -2.665 34.793 1.00 95.38 91 LEU A N 1
ATOM 740 C CA . LEU A 1 91 ? -21.455 -3.313 33.654 1.00 95.38 91 LEU A CA 1
ATOM 741 C C . LEU A 1 91 ? -21.972 -2.279 32.641 1.00 95.38 91 LEU A C 1
ATOM 743 O O . LEU A 1 91 ? -21.815 -2.466 31.442 1.00 95.38 91 LEU A O 1
ATOM 747 N N . SER A 1 92 ? -22.538 -1.170 33.126 1.00 94.62 92 SER A N 1
ATOM 748 C CA . SER A 1 92 ? -22.985 -0.068 32.267 1.00 94.62 92 SER A CA 1
ATOM 749 C C . SER A 1 92 ? -21.824 0.609 31.532 1.00 94.62 92 SER A C 1
ATOM 751 O O . SER A 1 92 ? -21.976 0.961 30.366 1.00 94.62 92 SER A O 1
ATOM 753 N N . ASP A 1 93 ? -20.684 0.813 32.196 1.00 96.19 93 ASP A N 1
ATOM 754 C CA . ASP A 1 93 ? -19.501 1.418 31.570 1.00 96.19 93 ASP A CA 1
ATOM 755 C C . ASP A 1 93 ? -18.901 0.491 30.496 1.00 96.19 93 ASP A C 1
ATOM 757 O O . ASP A 1 93 ? -18.481 0.949 29.431 1.00 96.19 93 ASP A O 1
ATOM 761 N N . GLU A 1 94 ? -18.887 -0.819 30.760 1.00 96.00 94 GLU A N 1
ATOM 762 C CA . GLU A 1 94 ? -18.398 -1.847 29.834 1.00 96.00 94 GLU A CA 1
ATOM 763 C C . GLU A 1 94 ? -19.289 -1.957 28.586 1.00 96.00 94 GLU A C 1
ATOM 765 O O . GLU A 1 94 ? -18.774 -1.983 27.470 1.00 96.00 94 GLU A O 1
ATOM 770 N N . GLU A 1 95 ? -20.615 -1.885 28.747 1.00 96.62 95 GLU A N 1
ATOM 771 C CA . GLU A 1 95 ? -21.573 -1.862 27.632 1.00 96.62 95 GLU A CA 1
ATOM 772 C C . GLU A 1 95 ? -21.347 -0.657 26.697 1.00 96.62 95 GLU A C 1
ATOM 774 O O . GLU A 1 95 ? -21.343 -0.792 25.470 1.00 96.62 95 GLU A O 1
ATOM 779 N N . VAL A 1 96 ? -21.087 0.530 27.258 1.00 96.06 96 VAL A N 1
ATOM 780 C CA . VAL A 1 96 ? -20.752 1.730 26.469 1.00 96.06 96 VAL A CA 1
ATOM 781 C C . VAL A 1 96 ? -19.434 1.541 25.711 1.00 96.06 96 VAL A C 1
ATOM 783 O O . VAL A 1 96 ? -19.303 1.964 24.555 1.00 96.06 96 VAL A O 1
ATOM 786 N N . LEU A 1 97 ? -18.448 0.895 26.340 1.00 96.62 97 LEU A N 1
ATOM 787 C CA . LEU A 1 97 ? -17.167 0.601 25.708 1.00 96.62 97 LEU A CA 1
ATOM 788 C C . LEU A 1 97 ? -17.333 -0.374 24.533 1.00 96.62 97 LEU A C 1
ATOM 790 O O . LEU A 1 97 ? -16.777 -0.125 23.461 1.00 96.62 97 LEU A O 1
ATOM 794 N N . GLU A 1 98 ? -18.122 -1.437 24.700 1.00 96.12 98 GLU A N 1
ATOM 795 C CA . GLU A 1 98 ? -18.427 -2.398 23.635 1.00 96.12 98 GLU A CA 1
ATOM 796 C C . GLU A 1 98 ? -19.115 -1.727 22.443 1.00 96.12 98 GLU A C 1
ATOM 798 O O . GLU A 1 98 ? -18.692 -1.924 21.302 1.00 96.12 98 GLU A O 1
ATOM 803 N N . GLN A 1 99 ? -20.103 -0.859 22.687 1.00 96.56 99 GLN A N 1
ATOM 804 C CA . GLN A 1 99 ? -20.757 -0.086 21.624 1.00 96.56 99 GLN A CA 1
ATOM 805 C C . GLN A 1 99 ? -19.757 0.811 20.875 1.00 96.56 99 GLN A C 1
ATOM 807 O O . GLN A 1 99 ? -19.758 0.864 19.641 1.00 96.56 99 GLN A O 1
ATOM 812 N N . SER A 1 100 ? -18.855 1.479 21.604 1.00 96.94 100 SER A N 1
ATOM 813 C CA . SER A 1 100 ? -17.800 2.309 21.007 1.00 96.94 100 SER A CA 1
ATOM 814 C C . SER A 1 100 ? -16.822 1.487 20.161 1.00 96.94 100 SER A C 1
ATOM 816 O O . SER A 1 100 ? -16.439 1.904 19.061 1.00 96.94 100 SER A O 1
ATOM 818 N N . LEU A 1 101 ? -16.416 0.311 20.648 1.00 97.12 101 LEU A N 1
ATOM 819 C CA . LEU A 1 101 ? -15.543 -0.604 19.914 1.00 97.12 101 LEU A CA 1
ATOM 820 C C . LEU A 1 101 ? -16.236 -1.158 18.665 1.00 97.12 101 LEU A C 1
ATOM 822 O O . LEU A 1 101 ? -15.608 -1.188 17.606 1.00 97.12 101 LEU A O 1
ATOM 826 N N . GLY A 1 102 ? -17.522 -1.507 18.755 1.00 97.31 102 GLY A N 1
ATOM 827 C CA . GLY A 1 102 ? -18.337 -1.935 17.619 1.00 97.31 102 GLY A CA 1
ATOM 828 C C . GLY A 1 102 ? -18.390 -0.878 16.515 1.00 97.31 102 GLY A C 1
ATOM 829 O O . GLY A 1 102 ? -18.100 -1.180 15.358 1.00 97.31 102 GLY A O 1
ATOM 830 N N . ALA A 1 103 ? -18.640 0.387 16.869 1.00 96.94 103 ALA A N 1
ATOM 831 C CA . ALA A 1 103 ? -18.635 1.490 15.906 1.00 96.94 103 ALA A CA 1
ATOM 832 C C . ALA A 1 103 ? -17.266 1.668 15.218 1.00 96.94 103 ALA A C 1
ATOM 834 O O . ALA A 1 103 ? -17.193 1.831 13.999 1.00 96.94 103 ALA A O 1
ATOM 835 N N . LYS A 1 104 ? -16.162 1.580 15.976 1.00 97.94 104 LYS A N 1
ATOM 836 C CA . LYS A 1 104 ? -14.799 1.643 15.413 1.00 97.94 104 LYS A CA 1
ATOM 837 C C . LYS A 1 104 ? -14.474 0.451 14.515 1.00 97.94 104 LYS A C 1
ATOM 839 O O . LYS A 1 104 ? -13.706 0.604 13.568 1.00 97.94 104 LYS A O 1
ATOM 844 N N . LEU A 1 105 ? -15.004 -0.731 14.822 1.00 97.88 105 LEU A N 1
ATOM 845 C CA . LEU A 1 105 ? -14.817 -1.926 14.004 1.00 97.88 105 LEU A CA 1
ATOM 846 C C . LEU A 1 105 ? -15.517 -1.772 12.650 1.00 97.88 105 LEU A C 1
ATOM 848 O O . LEU A 1 105 ? -14.900 -2.057 11.630 1.00 97.88 105 LEU A O 1
ATOM 852 N N . VAL A 1 106 ? -16.740 -1.234 12.633 1.00 97.94 106 VAL A N 1
ATOM 853 C CA . VAL A 1 106 ? -17.475 -0.933 11.391 1.00 97.94 106 VAL A CA 1
ATOM 854 C C . VAL A 1 106 ? -16.745 0.113 10.540 1.00 97.94 106 VAL A C 1
ATOM 856 O O . VAL A 1 106 ? -16.559 -0.102 9.344 1.00 97.94 106 VAL A O 1
ATOM 859 N N . ASP A 1 107 ? -16.256 1.205 11.142 1.00 97.44 107 ASP A N 1
ATOM 860 C CA . ASP A 1 107 ? -15.455 2.219 10.429 1.00 97.44 107 ASP A CA 1
ATOM 861 C C . ASP A 1 107 ? -14.178 1.618 9.817 1.00 97.44 107 ASP A C 1
ATOM 863 O O . ASP A 1 107 ? -13.845 1.868 8.657 1.00 97.44 107 ASP A O 1
ATOM 867 N N . ARG A 1 108 ? -13.472 0.770 10.575 1.00 96.88 108 ARG A N 1
ATOM 868 C CA . ARG A 1 108 ? -12.283 0.069 10.071 1.00 96.88 108 ARG A CA 1
ATOM 869 C C . ARG A 1 108 ? -12.617 -0.898 8.943 1.00 96.88 108 ARG A C 1
ATOM 871 O O . ARG A 1 108 ? -11.860 -0.946 7.979 1.00 96.88 108 ARG A O 1
ATOM 878 N N . GLN A 1 109 ? -13.723 -1.629 9.0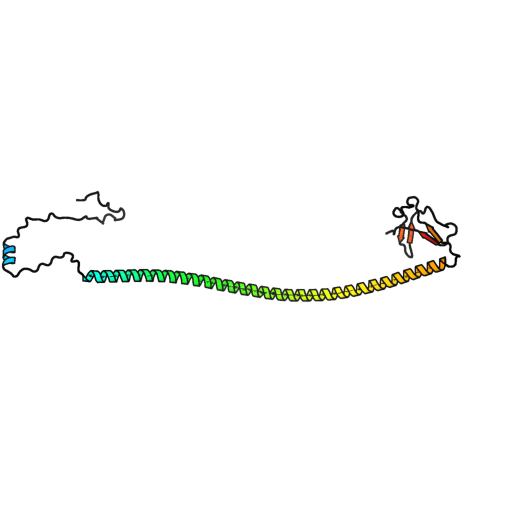45 1.00 97.56 109 GLN A N 1
ATOM 879 C CA . GLN A 1 109 ? -14.161 -2.556 8.006 1.00 97.56 109 GLN A CA 1
ATOM 880 C C . GLN A 1 109 ? -14.449 -1.814 6.692 1.00 97.56 109 GLN A C 1
ATOM 882 O O . GLN A 1 109 ? -13.939 -2.205 5.645 1.00 97.56 109 GLN A O 1
ATOM 887 N N . SER A 1 110 ? -15.146 -0.676 6.764 1.00 97.50 110 SER A N 1
ATOM 888 C CA . SER A 1 110 ? -15.397 0.176 5.595 1.00 97.50 110 SER A CA 1
ATOM 889 C C . SER A 1 110 ? -14.100 0.696 4.957 1.00 97.50 110 SER A C 1
ATOM 891 O O . SER A 1 110 ? -13.954 0.686 3.735 1.00 97.50 110 SER A O 1
ATOM 893 N N . LYS A 1 111 ? -13.107 1.084 5.770 1.00 97.88 111 LYS A N 1
ATOM 894 C CA . LYS A 1 111 ? -11.782 1.492 5.266 1.00 97.88 111 LYS A CA 1
ATOM 895 C C . LYS A 1 111 ? -11.032 0.350 4.587 1.00 97.88 111 LYS A C 1
ATOM 897 O O . LYS A 1 111 ? -10.351 0.592 3.594 1.00 97.88 111 LYS A O 1
ATOM 902 N N . VAL A 1 112 ? -11.130 -0.873 5.110 1.00 98.44 112 VAL A N 1
ATOM 903 C CA . VAL A 1 112 ? -10.522 -2.057 4.483 1.00 98.44 112 VAL A CA 1
ATOM 904 C C . VAL A 1 112 ? -11.131 -2.297 3.104 1.00 98.44 112 VAL A C 1
ATOM 906 O O . VAL A 1 112 ? -10.382 -2.424 2.140 1.00 98.44 112 VAL A O 1
ATOM 909 N N . GLU A 1 113 ? -12.457 -2.252 2.982 1.00 98.12 113 GLU A N 1
ATOM 910 C CA . GLU A 1 113 ? -13.154 -2.406 1.697 1.00 98.12 113 GLU A CA 1
ATOM 911 C C . GLU A 1 113 ? -12.733 -1.327 0.686 1.00 98.12 113 GLU A C 1
ATOM 913 O O . GLU A 1 113 ? -12.380 -1.638 -0.453 1.00 98.12 113 GLU A O 1
ATOM 918 N N . GLN A 1 114 ? -12.653 -0.063 1.117 1.00 98.25 114 GLN A N 1
ATOM 919 C CA . GLN A 1 114 ? -12.181 1.035 0.268 1.00 98.25 114 GLN A CA 1
ATOM 920 C C . GLN A 1 114 ? -10.723 0.845 -0.192 1.00 98.25 114 GLN A C 1
ATOM 922 O O . GLN A 1 114 ? -10.378 1.139 -1.344 1.00 98.25 114 GLN A O 1
ATOM 927 N N . MET A 1 115 ? -9.851 0.362 0.697 1.00 96.38 115 MET A N 1
ATOM 928 C CA . MET A 1 115 ? -8.457 0.072 0.358 1.00 96.38 115 MET A CA 1
ATOM 929 C C . MET A 1 115 ? -8.345 -1.112 -0.605 1.00 96.38 115 MET A C 1
ATOM 931 O O . MET A 1 115 ? -7.511 -1.072 -1.508 1.00 96.38 115 MET A O 1
ATOM 935 N N . GLU A 1 116 ? -9.182 -2.141 -0.462 1.00 98.38 116 GLU A N 1
ATOM 936 C CA . GLU A 1 116 ? -9.212 -3.274 -1.390 1.00 98.38 116 GLU A CA 1
ATOM 937 C C . GLU A 1 116 ? -9.655 -2.863 -2.798 1.00 98.38 116 GLU A C 1
ATOM 939 O O . GLU A 1 116 ? -9.039 -3.296 -3.776 1.00 98.38 116 GLU A O 1
ATOM 944 N N . GLU A 1 117 ? -10.669 -2.002 -2.910 1.00 98.38 117 GLU A N 1
ATOM 945 C CA . GLU A 1 117 ? -11.111 -1.419 -4.183 1.00 98.38 117 GLU A CA 1
ATOM 946 C C . GLU A 1 117 ? -9.968 -0.626 -4.841 1.00 98.38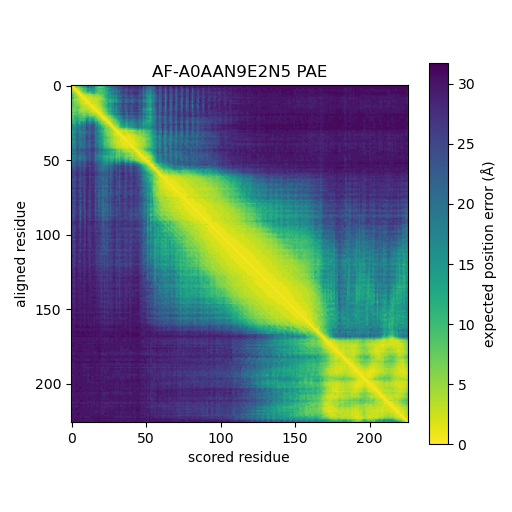 117 GLU A C 1
ATOM 948 O O . GLU A 1 117 ? -9.606 -0.863 -5.996 1.00 98.38 117 GLU A O 1
ATOM 953 N N . SER A 1 118 ? -9.317 0.247 -4.064 1.00 97.44 118 SER A N 1
ATOM 954 C CA . SER A 1 118 ? -8.183 1.055 -4.533 1.00 97.44 118 SER A CA 1
ATOM 955 C C . SER A 1 118 ? -7.000 0.181 -4.968 1.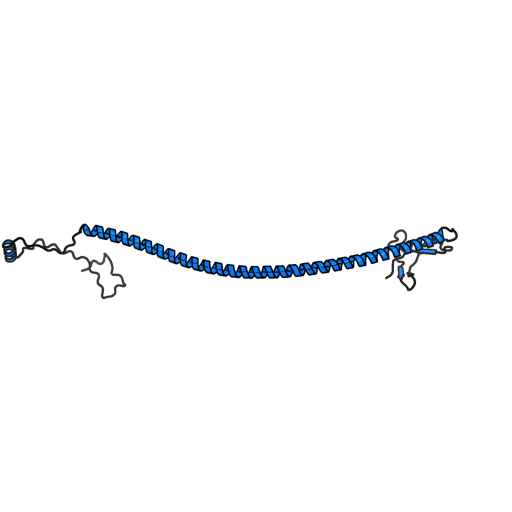00 97.44 118 SER A C 1
ATOM 957 O O . SER A 1 118 ? -6.378 0.440 -5.998 1.00 97.44 118 SER A O 1
ATOM 959 N N . ARG A 1 119 ? -6.709 -0.900 -4.228 1.00 98.19 119 ARG A N 1
ATOM 960 C CA . ARG A 1 119 ? -5.656 -1.866 -4.576 1.00 98.19 119 ARG A CA 1
ATOM 961 C C . ARG A 1 119 ? -5.936 -2.532 -5.921 1.00 98.19 119 ARG A C 1
ATOM 963 O O . ARG A 1 119 ? -5.029 -2.611 -6.745 1.00 98.19 119 ARG A O 1
ATOM 970 N N . LYS A 1 120 ? -7.172 -2.992 -6.151 1.00 98.44 120 LYS A N 1
ATOM 971 C CA . LYS A 1 120 ? -7.577 -3.616 -7.424 1.00 98.44 120 LYS A CA 1
ATOM 972 C C . LYS A 1 120 ? -7.435 -2.643 -8.596 1.00 98.44 120 LYS A C 1
ATOM 974 O O . LYS A 1 120 ? -6.977 -3.046 -9.664 1.00 98.44 120 LYS A O 1
ATOM 979 N N . GLN A 1 121 ? -7.786 -1.373 -8.394 1.00 98.00 121 GLN A N 1
ATOM 980 C CA . GLN A 1 121 ? -7.620 -0.337 -9.412 1.00 98.00 121 GLN A CA 1
ATOM 981 C C . GLN A 1 121 ? -6.140 -0.122 -9.768 1.00 98.00 121 GLN A C 1
ATOM 983 O O . GLN A 1 121 ? -5.780 -0.185 -10.942 1.00 98.00 121 GLN A O 1
ATOM 988 N N . VAL A 1 122 ? -5.270 0.043 -8.765 1.00 97.75 122 VAL A N 1
ATOM 989 C CA . VAL A 1 122 ? -3.818 0.202 -8.978 1.00 97.75 122 VAL A CA 1
ATOM 990 C C . VAL A 1 122 ? -3.210 -1.029 -9.656 1.00 97.75 122 VAL A C 1
ATOM 992 O O . VAL A 1 122 ? -2.369 -0.902 -10.543 1.00 97.75 122 VAL A O 1
ATOM 995 N N . GLU A 1 123 ? -3.646 -2.231 -9.279 1.00 98.25 123 GLU A N 1
ATOM 996 C CA . GLU A 1 123 ? -3.198 -3.481 -9.903 1.00 98.25 123 GLU A CA 1
ATOM 997 C C . GLU A 1 123 ? -3.565 -3.528 -11.395 1.00 98.25 123 GLU A C 1
ATOM 999 O O . GLU A 1 123 ? -2.733 -3.880 -12.234 1.00 98.25 123 GLU A O 1
ATOM 1004 N N . LYS A 1 124 ? -4.778 -3.089 -11.748 1.00 98.19 124 LYS A N 1
ATOM 1005 C CA . LYS A 1 124 ? -5.223 -2.978 -13.141 1.00 98.19 124 LYS A CA 1
ATOM 1006 C C . LYS A 1 124 ? -4.395 -1.961 -13.931 1.00 98.19 124 LYS A C 1
ATOM 1008 O O . LYS A 1 124 ? -3.960 -2.274 -15.037 1.00 98.19 124 LYS A O 1
ATOM 1013 N N . GLU A 1 125 ? -4.154 -0.776 -13.376 1.00 98.00 125 GLU A N 1
ATOM 1014 C CA . GLU A 1 125 ? -3.333 0.265 -14.015 1.00 98.00 125 GLU A CA 1
ATOM 1015 C C . GLU A 1 125 ? -1.886 -0.198 -14.229 1.00 98.00 125 GLU A C 1
ATOM 1017 O O . GLU A 1 125 ? -1.325 -0.011 -15.308 1.00 98.00 125 GLU A O 1
ATOM 1022 N N . CYS A 1 126 ? -1.301 -0.879 -13.239 1.00 97.81 126 CYS A N 1
ATOM 1023 C CA . CYS A 1 126 ? 0.046 -1.440 -13.333 1.00 97.81 126 CYS A CA 1
ATOM 1024 C C . CYS A 1 126 ? 0.159 -2.481 -14.457 1.00 97.81 126 CYS A C 1
ATOM 1026 O O . CYS A 1 126 ? 1.135 -2.478 -15.209 1.00 97.81 126 CYS A O 1
ATOM 1028 N N . ASN A 1 127 ? -0.856 -3.338 -14.617 1.00 97.81 127 ASN A N 1
ATOM 1029 C CA . ASN A 1 127 ? -0.890 -4.322 -15.699 1.00 97.81 127 ASN A CA 1
ATOM 1030 C C . ASN A 1 127 ? -0.948 -3.652 -17.078 1.00 97.81 127 ASN A C 1
ATOM 1032 O O . ASN A 1 127 ? -0.169 -4.020 -17.956 1.00 97.81 127 ASN A O 1
ATOM 1036 N N . VAL A 1 128 ? -1.792 -2.627 -17.249 1.00 98.19 128 VAL A N 1
ATOM 1037 C CA . VAL A 1 128 ? -1.868 -1.857 -18.505 1.00 98.19 128 VAL A CA 1
ATOM 1038 C C . VAL A 1 128 ? -0.525 -1.195 -18.817 1.00 98.19 128 VAL A C 1
ATOM 1040 O O . VAL A 1 128 ? 0.011 -1.387 -19.909 1.00 98.19 128 VAL A O 1
ATOM 1043 N N . MET A 1 129 ? 0.075 -0.501 -17.844 1.00 97.56 129 MET A N 1
ATOM 1044 C CA . MET A 1 129 ? 1.384 0.130 -18.039 1.00 97.56 129 MET A CA 1
ATOM 1045 C C . MET A 1 129 ? 2.475 -0.888 -18.390 1.00 97.56 129 MET A C 1
ATOM 1047 O O . MET A 1 129 ? 3.344 -0.611 -19.216 1.00 97.56 129 MET A O 1
ATOM 1051 N N . ARG A 1 130 ? 2.443 -2.087 -17.796 1.00 97.25 130 ARG A N 1
ATOM 1052 C CA . ARG A 1 130 ? 3.402 -3.157 -18.102 1.00 97.25 130 ARG A CA 1
ATOM 1053 C C . ARG A 1 130 ? 3.256 -3.660 -19.536 1.00 97.25 130 ARG A C 1
ATOM 1055 O O . ARG A 1 130 ? 4.266 -3.892 -20.205 1.00 97.25 130 ARG A O 1
ATOM 1062 N N . GLU A 1 131 ? 2.026 -3.837 -20.009 1.00 98.00 131 GLU A N 1
ATOM 1063 C CA . GLU A 1 131 ? 1.753 -4.242 -21.389 1.00 98.00 131 GLU A CA 1
ATOM 1064 C C . GLU A 1 131 ? 2.219 -3.177 -22.388 1.00 98.00 131 GLU A C 1
ATOM 1066 O O . GLU A 1 131 ? 2.871 -3.507 -23.381 1.00 98.00 131 GLU A O 1
ATOM 1071 N N . GLU A 1 132 ? 1.946 -1.901 -22.113 1.00 98.06 132 GLU A N 1
ATOM 1072 C CA . GLU A 1 132 ? 2.401 -0.779 -22.941 1.00 98.06 132 GLU A CA 1
ATOM 1073 C C . GLU A 1 132 ? 3.928 -0.679 -22.974 1.00 98.06 132 GLU A C 1
ATOM 1075 O O . GLU A 1 132 ? 4.519 -0.631 -24.055 1.00 98.06 132 GLU A O 1
ATOM 1080 N N . ALA A 1 133 ? 4.588 -0.744 -21.814 1.00 98.00 133 ALA A N 1
ATOM 1081 C CA . ALA A 1 133 ? 6.047 -0.735 -21.727 1.00 98.00 133 ALA A CA 1
ATOM 1082 C C . ALA A 1 133 ? 6.676 -1.907 -22.499 1.00 98.00 133 ALA A C 1
ATOM 1084 O O . ALA A 1 133 ? 7.689 -1.734 -23.176 1.00 98.00 133 ALA A O 1
ATOM 1085 N N . THR A 1 134 ? 6.049 -3.087 -22.455 1.00 98.00 134 THR A N 1
ATOM 1086 C CA . THR A 1 134 ? 6.506 -4.265 -23.208 1.00 98.00 134 THR A CA 1
ATOM 1087 C C . THR A 1 134 ? 6.393 -4.040 -24.718 1.00 98.00 134 THR A C 1
ATOM 1089 O O . THR A 1 134 ? 7.335 -4.339 -25.453 1.00 98.00 134 THR A O 1
ATOM 1092 N N . LYS A 1 135 ? 5.284 -3.452 -25.191 1.00 98.38 135 LYS A N 1
ATOM 1093 C CA . LYS A 1 135 ? 5.105 -3.096 -26.611 1.00 98.38 135 LYS A CA 1
ATOM 1094 C C . LYS A 1 135 ? 6.148 -2.075 -27.067 1.00 98.38 135 LYS A C 1
ATOM 1096 O O . LYS A 1 135 ? 6.776 -2.275 -28.104 1.00 98.38 135 LYS A O 1
ATOM 1101 N N . HIS A 1 136 ? 6.374 -1.023 -26.280 1.00 98.00 136 HIS A N 1
ATOM 1102 C CA . HIS A 1 136 ? 7.394 -0.016 -26.578 1.00 98.00 136 HIS A CA 1
ATOM 1103 C C . HIS A 1 136 ? 8.796 -0.620 -26.645 1.00 98.00 136 HIS A C 1
ATOM 1105 O O . HIS A 1 136 ? 9.533 -0.343 -27.591 1.00 98.00 136 HIS A O 1
ATOM 1111 N N . LEU A 1 137 ? 9.150 -1.488 -25.694 1.00 97.81 137 LEU A N 1
ATOM 1112 C CA . LEU A 1 137 ? 10.436 -2.180 -25.699 1.00 97.81 137 LEU A CA 1
ATOM 1113 C C . LEU A 1 137 ? 10.624 -3.013 -26.972 1.00 97.81 137 LEU A C 1
ATOM 1115 O O . LEU A 1 137 ? 11.706 -3.008 -27.554 1.00 97.81 137 LEU A O 1
ATOM 1119 N N . GLN A 1 138 ? 9.577 -3.705 -27.421 1.00 98.00 138 GLN A N 1
ATOM 1120 C CA . GLN A 1 138 ? 9.641 -4.525 -28.627 1.00 98.00 138 GLN A CA 1
ATOM 1121 C C . GLN A 1 138 ? 9.816 -3.683 -29.897 1.00 98.00 138 GLN A C 1
ATOM 1123 O O . GLN A 1 138 ? 10.601 -4.060 -30.763 1.00 98.00 138 GLN A O 1
ATOM 1128 N N . ILE A 1 139 ? 9.155 -2.526 -29.982 1.00 98.25 139 ILE A N 1
ATOM 1129 C CA . ILE A 1 139 ? 9.345 -1.573 -31.087 1.00 98.25 139 ILE A CA 1
ATOM 1130 C C . ILE A 1 139 ? 10.790 -1.068 -31.113 1.00 98.25 139 ILE A C 1
ATOM 1132 O O . ILE A 1 139 ? 11.463 -1.181 -32.134 1.00 98.25 139 ILE A O 1
ATOM 1136 N N . VAL A 1 140 ? 11.293 -0.573 -29.978 1.00 97.94 140 VAL A N 1
ATOM 1137 C CA . VAL A 1 140 ? 12.664 -0.047 -29.881 1.00 97.94 140 VAL A CA 1
ATOM 1138 C C . VAL A 1 140 ? 13.689 -1.127 -30.215 1.00 97.94 140 VAL A C 1
ATOM 1140 O O . VAL A 1 140 ? 14.665 -0.853 -30.909 1.00 97.94 140 VAL A O 1
ATOM 1143 N N . LYS A 1 141 ? 13.462 -2.366 -29.768 1.00 98.31 141 LYS A N 1
ATOM 1144 C CA . LYS A 1 141 ? 14.331 -3.498 -30.094 1.00 98.31 141 LYS A CA 1
ATOM 1145 C C . LYS A 1 141 ? 14.425 -3.716 -31.607 1.00 98.31 141 LYS A C 1
ATOM 1147 O O . LYS A 1 141 ? 15.534 -3.794 -32.124 1.00 98.31 141 LYS A O 1
ATOM 1152 N N . LEU A 1 142 ? 13.287 -3.747 -32.304 1.00 97.88 142 LEU A N 1
ATOM 1153 C CA . LEU A 1 142 ? 13.254 -3.909 -33.761 1.00 97.88 142 LEU A CA 1
ATOM 1154 C C . LEU A 1 142 ? 13.950 -2.749 -34.489 1.00 97.88 142 LEU A C 1
ATOM 1156 O O . LEU A 1 142 ? 14.658 -2.972 -35.468 1.00 97.88 142 LEU A O 1
ATOM 1160 N N . GLU A 1 143 ? 13.796 -1.511 -34.009 1.00 97.88 143 GLU A N 1
ATOM 1161 C CA . GLU A 1 143 ? 14.510 -0.361 -34.578 1.00 97.88 143 GLU A CA 1
ATOM 1162 C C . GLU A 1 143 ? 16.028 -0.456 -34.392 1.00 97.88 143 GLU A C 1
ATOM 1164 O O . GLU A 1 143 ? 16.783 -0.102 -35.298 1.00 97.88 143 GLU A O 1
ATOM 1169 N N . VAL A 1 144 ? 16.482 -0.906 -33.219 1.00 96.81 144 VAL A N 1
ATOM 1170 C CA . VAL A 1 144 ? 17.910 -1.089 -32.927 1.00 96.81 144 VAL A CA 1
ATOM 1171 C C . VAL A 1 144 ? 18.498 -2.193 -33.799 1.00 96.81 144 VAL A C 1
ATOM 1173 O O . VAL A 1 144 ? 19.557 -1.980 -34.380 1.00 96.81 144 VAL A O 1
ATOM 1176 N N . GLU A 1 145 ? 17.805 -3.325 -33.937 1.00 97.19 145 GLU A N 1
ATOM 1177 C CA . GLU A 1 145 ? 18.212 -4.428 -34.819 1.00 97.19 145 GLU A CA 1
ATOM 1178 C C . GLU A 1 145 ? 18.314 -3.950 -36.275 1.00 97.19 145 GLU A C 1
ATOM 1180 O O . GLU A 1 145 ? 19.371 -4.064 -36.889 1.00 97.19 145 GLU A O 1
ATOM 1185 N N . SER A 1 146 ? 17.278 -3.276 -36.786 1.00 96.00 146 SER A N 1
ATOM 1186 C CA . SER A 1 146 ? 17.281 -2.732 -38.150 1.00 96.00 146 SER A CA 1
ATOM 1187 C C . SER A 1 146 ? 18.410 -1.719 -38.393 1.00 96.00 146 SER A C 1
ATOM 1189 O O . SER A 1 146 ? 19.040 -1.726 -39.453 1.00 96.00 146 SER A O 1
ATOM 1191 N N . LYS A 1 147 ? 18.698 -0.847 -37.417 1.00 95.75 147 LYS A N 1
ATOM 1192 C CA . LYS A 1 147 ? 19.829 0.093 -37.499 1.00 95.75 147 LYS A CA 1
ATOM 1193 C C . LYS A 1 147 ? 21.178 -0.622 -37.423 1.00 95.75 147 LYS A C 1
ATOM 1195 O O . LYS A 1 147 ? 22.110 -0.183 -38.094 1.00 95.75 147 LYS A O 1
ATOM 1200 N N . GLY A 1 148 ? 21.279 -1.688 -36.630 1.00 94.56 148 GLY A N 1
ATOM 1201 C CA . GLY A 1 148 ? 22.453 -2.557 -36.560 1.00 94.56 148 GLY A CA 1
ATOM 1202 C C . GLY A 1 148 ? 22.769 -3.161 -37.924 1.00 94.56 148 GLY A C 1
ATOM 1203 O O . GLY A 1 148 ? 23.848 -2.910 -38.459 1.00 94.56 148 GLY A O 1
ATOM 1204 N N . ASP A 1 149 ? 21.785 -3.816 -38.541 1.00 95.31 149 ASP A N 1
ATOM 1205 C CA . ASP A 1 149 ? 21.916 -4.419 -39.874 1.00 95.31 149 ASP A CA 1
ATOM 1206 C C . ASP A 1 149 ? 22.328 -3.382 -40.933 1.00 95.31 149 ASP A C 1
ATOM 1208 O O . ASP A 1 149 ? 23.197 -3.629 -41.775 1.00 95.31 149 ASP A O 1
ATOM 1212 N N . ALA A 1 150 ? 21.735 -2.183 -40.880 1.00 94.44 150 ALA A N 1
ATOM 1213 C CA . ALA A 1 150 ? 22.079 -1.090 -41.785 1.00 94.44 150 ALA A CA 1
ATOM 1214 C C . ALA A 1 150 ? 23.524 -0.597 -41.586 1.00 94.44 150 ALA A C 1
ATOM 1216 O O . ALA A 1 150 ? 24.205 -0.285 -42.566 1.00 94.44 150 ALA A O 1
ATOM 1217 N N . MET A 1 151 ? 24.010 -0.518 -40.342 1.00 90.25 151 MET A N 1
ATOM 1218 C CA . MET A 1 151 ? 25.403 -0.155 -40.063 1.00 90.25 151 MET A CA 1
ATOM 1219 C C . MET A 1 151 ? 26.378 -1.239 -40.523 1.00 90.25 151 MET A C 1
ATOM 1221 O O . MET A 1 151 ? 27.384 -0.903 -41.143 1.00 90.25 151 MET A O 1
ATOM 1225 N N . GLU A 1 152 ? 26.068 -2.517 -40.307 1.00 93.69 152 GLU A N 1
ATOM 1226 C CA . GLU A 1 152 ? 26.896 -3.627 -40.794 1.00 93.69 152 GLU A CA 1
ATOM 1227 C C . GLU A 1 152 ? 26.962 -3.675 -42.325 1.00 93.69 152 GLU A C 1
ATOM 1229 O O . GLU A 1 152 ? 28.022 -3.921 -42.900 1.00 93.69 152 GLU A O 1
ATOM 1234 N N . ALA A 1 153 ? 25.848 -3.409 -43.013 1.00 91.69 153 ALA A N 1
ATOM 1235 C CA . ALA A 1 153 ? 25.836 -3.296 -44.470 1.00 91.69 153 ALA A CA 1
ATOM 1236 C C . ALA A 1 153 ? 26.704 -2.124 -44.957 1.00 91.69 153 ALA A C 1
ATOM 1238 O O . ALA A 1 153 ? 27.475 -2.274 -45.903 1.00 91.69 153 ALA A O 1
ATOM 1239 N N . ARG A 1 154 ? 26.628 -0.965 -44.286 1.00 89.50 154 ARG A N 1
ATOM 1240 C CA . ARG A 1 154 ? 27.492 0.184 -44.597 1.00 89.50 154 ARG A CA 1
ATOM 1241 C C . ARG A 1 154 ? 28.965 -0.134 -44.368 1.00 89.50 154 ARG A C 1
ATOM 1243 O O . ARG A 1 154 ? 29.770 0.232 -45.215 1.00 89.50 154 ARG A O 1
ATOM 1250 N N . GLN A 1 155 ? 29.302 -0.817 -43.273 1.00 86.88 155 GLN A N 1
ATOM 1251 C CA . GLN A 1 155 ? 30.676 -1.227 -42.991 1.00 86.88 155 GLN A CA 1
ATOM 1252 C C . GLN A 1 155 ? 31.204 -2.150 -44.091 1.00 86.88 155 GLN A C 1
ATOM 1254 O O . GLN A 1 155 ? 32.260 -1.874 -44.645 1.00 86.88 155 GLN A O 1
ATOM 1259 N N . ARG A 1 156 ? 30.428 -3.168 -44.491 1.00 87.50 156 ARG A N 1
ATOM 1260 C CA . ARG A 1 156 ? 30.798 -4.061 -45.601 1.00 87.50 156 ARG A CA 1
ATOM 1261 C C . ARG A 1 156 ? 31.026 -3.313 -46.912 1.00 87.50 156 ARG A C 1
ATOM 1263 O O . ARG A 1 156 ? 32.009 -3.591 -47.583 1.00 87.50 156 ARG A O 1
ATOM 1270 N N . ASN A 1 157 ? 30.168 -2.351 -47.254 1.00 85.69 157 ASN A N 1
ATOM 1271 C CA . ASN A 1 157 ? 30.347 -1.546 -48.466 1.00 85.69 157 ASN A CA 1
ATOM 1272 C C . ASN A 1 157 ? 31.624 -0.692 -48.407 1.00 85.69 157 ASN A C 1
ATOM 1274 O O . ASN A 1 157 ? 32.321 -0.564 -49.411 1.00 85.69 157 ASN A O 1
ATOM 1278 N N . VAL A 1 158 ? 31.934 -0.107 -47.243 1.00 80.88 158 VAL A N 1
ATOM 1279 C CA . VAL A 1 158 ? 33.187 0.635 -47.038 1.00 80.88 158 VAL A CA 1
ATOM 1280 C C . VAL A 1 158 ? 34.377 -0.309 -47.187 1.00 80.88 158 VAL A C 1
ATOM 1282 O O . VAL A 1 158 ? 35.262 -0.024 -47.989 1.00 80.88 158 VAL A O 1
ATOM 1285 N N . ASP A 1 159 ? 34.366 -1.446 -46.492 1.00 80.94 159 ASP A N 1
ATOM 1286 C CA . ASP A 1 159 ? 35.437 -2.442 -46.553 1.00 80.94 159 ASP A CA 1
ATOM 1287 C C . ASP A 1 159 ? 35.652 -2.941 -47.988 1.00 80.94 159 ASP A C 1
ATOM 1289 O O . ASP A 1 159 ? 36.785 -2.980 -48.453 1.00 80.94 159 ASP A O 1
ATOM 1293 N N . GLU A 1 160 ? 34.582 -3.255 -48.724 1.00 79.19 160 GLU A N 1
ATOM 1294 C CA . GLU A 1 160 ? 34.657 -3.695 -50.121 1.00 79.19 160 GLU A CA 1
ATOM 1295 C C . GLU A 1 160 ? 35.218 -2.601 -51.036 1.00 79.19 160 GLU A C 1
ATOM 1297 O O . GLU A 1 160 ? 36.098 -2.888 -51.844 1.00 79.19 160 GLU A O 1
ATOM 1302 N N . SER A 1 161 ? 34.783 -1.344 -50.880 1.00 73.88 161 SER A N 1
ATOM 1303 C CA . SER A 1 161 ? 35.311 -0.225 -51.675 1.00 73.88 161 SER A CA 1
ATOM 1304 C C . SER A 1 161 ? 36.801 0.024 -51.421 1.00 73.88 161 SER A C 1
ATOM 1306 O O . SER A 1 161 ? 37.580 0.152 -52.364 1.00 73.88 161 SER A O 1
ATOM 1308 N N . VAL A 1 162 ? 37.224 0.001 -50.154 1.00 70.06 162 VAL A N 1
ATOM 1309 C CA . VAL A 1 162 ? 38.623 0.196 -49.767 1.00 70.06 162 VAL A CA 1
ATOM 1310 C C . VAL A 1 162 ? 39.474 -0.983 -50.236 1.00 70.06 162 VAL A C 1
ATOM 1312 O O . VAL A 1 162 ? 40.541 -0.774 -50.812 1.00 70.06 162 VAL A O 1
ATOM 1315 N N . LEU A 1 163 ? 39.019 -2.223 -50.036 1.00 67.25 163 LEU A N 1
ATOM 1316 C CA . LEU A 1 163 ? 39.745 -3.417 -50.475 1.00 67.25 163 LEU A CA 1
ATOM 1317 C C . LEU A 1 163 ? 39.843 -3.495 -52.002 1.00 67.25 163 LEU A C 1
ATOM 1319 O O . LEU A 1 163 ? 40.907 -3.843 -52.512 1.00 67.25 163 LEU A O 1
ATOM 1323 N N . ALA A 1 164 ? 38.785 -3.138 -52.733 1.00 64.69 164 ALA A N 1
ATOM 1324 C CA . ALA A 1 164 ? 38.818 -3.074 -54.189 1.00 64.69 164 ALA A CA 1
ATOM 1325 C C . ALA A 1 164 ? 39.845 -2.046 -54.686 1.00 64.69 164 ALA A C 1
ATOM 1327 O O . ALA A 1 164 ? 40.601 -2.347 -55.601 1.00 64.69 164 ALA A O 1
ATOM 1328 N N . GLU A 1 165 ? 39.954 -0.873 -54.064 1.00 60.66 165 GLU A N 1
ATOM 1329 C CA . GLU A 1 165 ? 40.983 0.102 -54.450 1.00 60.66 165 GLU A CA 1
ATOM 1330 C C . GLU A 1 165 ? 42.404 -0.389 -54.125 1.00 60.66 165 GLU A C 1
ATOM 1332 O O . GLU A 1 165 ? 43.309 -0.262 -54.947 1.00 60.66 165 GLU A O 1
ATOM 1337 N N . HIS A 1 166 ? 42.616 -1.009 -52.960 1.00 58.88 166 HIS A N 1
ATOM 1338 C CA . HIS A 1 166 ? 43.966 -1.339 -52.485 1.00 58.88 166 HIS A CA 1
ATOM 1339 C C . HIS A 1 166 ? 44.530 -2.666 -53.031 1.00 58.88 166 HIS A C 1
ATOM 1341 O O . HIS A 1 166 ? 45.748 -2.803 -53.144 1.00 58.88 166 HIS A O 1
ATOM 1347 N N . ILE A 1 167 ? 43.692 -3.654 -53.378 1.00 59.12 167 ILE A N 1
ATOM 1348 C CA . ILE A 1 167 ? 44.153 -4.985 -53.830 1.00 59.12 167 ILE A CA 1
ATOM 1349 C C . ILE A 1 167 ? 44.656 -4.969 -55.283 1.00 59.12 167 ILE A C 1
ATOM 1351 O O . ILE A 1 167 ? 45.545 -5.749 -55.623 1.00 59.12 167 ILE A O 1
ATOM 1355 N N . PHE A 1 168 ? 44.151 -4.073 -56.139 1.00 56.53 168 PHE A N 1
ATOM 1356 C CA . PHE A 1 168 ? 44.583 -3.996 -57.543 1.00 56.53 168 PHE A CA 1
ATOM 1357 C C . PHE A 1 168 ? 45.922 -3.263 -57.753 1.00 56.53 168 PHE A C 1
ATOM 1359 O O . PHE A 1 168 ? 46.387 -3.178 -58.884 1.00 56.53 168 PHE A O 1
ATOM 1366 N N . GLY A 1 169 ? 46.585 -2.793 -56.688 1.00 58.59 169 GLY A N 1
ATOM 1367 C CA . GLY A 1 169 ? 47.981 -2.327 -56.717 1.00 58.59 169 GLY A CA 1
ATOM 1368 C C . GLY A 1 169 ? 48.235 -0.967 -57.381 1.00 58.59 169 GLY A C 1
ATOM 1369 O O . GLY A 1 169 ? 49.319 -0.415 -57.207 1.00 58.59 169 GLY A O 1
ATOM 1370 N N . ASP A 1 170 ? 47.248 -0.404 -58.077 1.00 67.56 170 ASP A N 1
ATOM 1371 C CA . ASP A 1 170 ? 47.362 0.884 -58.777 1.00 67.56 170 ASP A CA 1
ATOM 1372 C C . ASP A 1 170 ? 46.949 2.095 -57.912 1.00 67.56 170 ASP A C 1
ATOM 1374 O O . ASP A 1 170 ? 47.150 3.250 -58.304 1.00 67.56 170 ASP A O 1
ATOM 1378 N N . HIS A 1 171 ? 46.387 1.860 -56.721 1.00 73.56 171 HIS A N 1
ATOM 1379 C CA . HIS A 1 171 ? 45.921 2.917 -55.821 1.00 73.56 171 HIS A CA 1
ATOM 1380 C C . HIS A 1 171 ? 46.902 3.169 -54.677 1.00 73.56 171 HIS A C 1
ATOM 1382 O O . HIS A 1 171 ? 47.143 2.294 -53.842 1.00 73.56 171 HIS A O 1
ATOM 1388 N N . VAL A 1 172 ? 47.461 4.379 -54.610 1.00 78.88 172 VAL A N 1
ATOM 1389 C CA . VAL A 1 172 ? 48.362 4.783 -53.529 1.00 78.88 172 VAL A CA 1
ATOM 1390 C C . VAL A 1 172 ? 47.565 5.564 -52.487 1.00 78.88 172 VAL A C 1
ATOM 1392 O O . VAL A 1 172 ? 47.060 6.653 -52.752 1.00 78.88 172 VAL A O 1
ATOM 1395 N N . GLY A 1 173 ? 47.461 5.008 -51.281 1.00 82.31 173 GLY A N 1
ATOM 1396 C CA . GLY A 1 173 ? 46.882 5.690 -50.125 1.00 82.31 173 GLY A CA 1
ATOM 1397 C C . GLY A 1 173 ? 47.901 6.557 -49.375 1.00 82.31 173 GLY A C 1
ATOM 1398 O O . GLY A 1 173 ? 49.095 6.238 -49.302 1.00 82.31 173 GLY A O 1
ATOM 1399 N N . ALA A 1 174 ? 47.401 7.635 -48.780 1.00 86.50 174 ALA A N 1
ATOM 1400 C CA . ALA A 1 174 ? 48.071 8.479 -47.806 1.00 86.50 174 ALA A CA 1
ATOM 1401 C C . ALA A 1 174 ? 47.413 8.335 -46.428 1.00 86.50 174 ALA A C 1
ATOM 1403 O O . ALA A 1 174 ? 46.212 8.098 -46.283 1.00 86.50 174 ALA A O 1
ATOM 1404 N N . LEU A 1 175 ? 48.236 8.482 -45.402 1.00 84.94 175 LEU A N 1
ATOM 1405 C CA . LEU A 1 175 ? 47.832 8.574 -44.008 1.00 84.94 175 LEU A CA 1
ATOM 1406 C C . LEU A 1 175 ? 48.455 9.833 -43.414 1.00 84.94 175 LEU A C 1
ATOM 1408 O O . LEU A 1 175 ? 49.686 9.989 -43.438 1.00 84.94 175 LEU A O 1
ATOM 1412 N N . SER A 1 176 ? 47.601 10.679 -42.838 1.00 87.12 176 SER A N 1
ATOM 1413 C CA . SER A 1 176 ? 47.987 11.970 -42.268 1.00 87.12 176 SER A CA 1
ATOM 1414 C C . SER A 1 176 ? 47.453 12.112 -40.844 1.00 87.12 176 SER A C 1
ATOM 1416 O O . SER A 1 176 ? 46.314 12.523 -40.601 1.00 87.12 176 SER A O 1
ATOM 1418 N N . MET A 1 177 ? 48.290 11.733 -39.876 1.00 84.12 177 MET A N 1
ATOM 1419 C CA . MET A 1 177 ? 47.909 11.669 -38.461 1.00 84.12 177 MET A CA 1
ATOM 1420 C C . MET A 1 177 ? 48.457 12.849 -37.656 1.00 84.12 177 MET A C 1
ATOM 1422 O O . MET A 1 177 ? 47.691 13.536 -36.988 1.00 84.12 177 MET A O 1
ATOM 1426 N N . SER A 1 178 ? 49.761 13.118 -37.743 1.00 87.50 178 SER A N 1
ATOM 1427 C CA . SER A 1 178 ? 50.413 14.130 -36.909 1.00 87.50 178 SER A CA 1
ATOM 1428 C C . SER A 1 178 ? 50.048 15.556 -37.315 1.00 87.50 178 SER A C 1
ATOM 1430 O O . SER A 1 178 ? 50.002 15.894 -38.497 1.00 87.50 178 SER A O 1
ATOM 1432 N N . GLU A 1 179 ? 49.867 16.414 -36.322 1.00 90.25 179 GLU A N 1
ATOM 1433 C CA . GLU A 1 179 ? 49.642 17.853 -36.444 1.00 90.25 179 GLU A CA 1
ATOM 1434 C C . GLU A 1 179 ? 50.821 18.616 -35.834 1.00 90.25 179 GLU A C 1
ATOM 1436 O O . GLU A 1 179 ? 51.567 18.050 -35.030 1.00 90.25 179 GLU A O 1
ATOM 1441 N N . PRO A 1 180 ? 50.995 19.915 -36.136 1.00 88.25 180 PRO A N 1
ATOM 1442 C CA . PRO A 1 180 ? 52.098 20.686 -35.570 1.00 88.25 180 PRO A CA 1
ATOM 1443 C C . PRO A 1 180 ? 52.170 20.695 -34.039 1.00 88.25 180 PRO A C 1
ATOM 1445 O O . PRO A 1 180 ? 53.243 20.872 -33.470 1.00 88.25 180 PRO A O 1
ATOM 1448 N N . ASN A 1 181 ? 51.032 20.492 -33.376 1.00 85.94 181 ASN A N 1
ATOM 1449 C CA . ASN A 1 181 ? 50.899 20.426 -31.926 1.00 85.94 181 ASN A CA 1
ATOM 1450 C C . ASN A 1 181 ? 50.711 19.001 -31.374 1.00 85.94 181 ASN A C 1
ATOM 1452 O O . ASN A 1 181 ? 50.568 18.868 -30.161 1.00 85.94 181 ASN A O 1
ATOM 1456 N N . ALA A 1 182 ? 50.653 17.964 -32.219 1.00 84.31 182 ALA A N 1
ATOM 1457 C CA . ALA A 1 182 ? 50.293 16.607 -31.804 1.00 84.31 182 ALA A CA 1
ATOM 1458 C C . ALA A 1 182 ? 50.964 15.536 -32.686 1.00 84.31 182 ALA A C 1
ATOM 1460 O O . ALA A 1 182 ? 50.638 15.384 -33.860 1.00 84.31 182 ALA A O 1
ATOM 1461 N N . GLY A 1 183 ? 51.909 14.788 -32.109 1.00 81.12 183 GLY A N 1
ATOM 1462 C CA . GLY A 1 183 ? 52.612 13.672 -32.758 1.00 81.12 183 GLY A CA 1
ATOM 1463 C C . GLY A 1 183 ? 52.211 12.325 -32.158 1.00 81.12 183 GLY A C 1
ATOM 1464 O O . GLY A 1 183 ? 51.183 11.765 -32.518 1.00 81.12 183 GLY A O 1
ATOM 1465 N N . SER A 1 184 ? 53.009 11.819 -31.210 1.00 84.75 184 SER A N 1
ATOM 1466 C CA . SER A 1 184 ? 52.706 10.591 -30.454 1.00 84.75 184 SER A CA 1
ATOM 1467 C C . SER A 1 184 ? 51.463 10.711 -29.564 1.00 84.75 184 SER A C 1
ATOM 1469 O O . SER A 1 184 ? 50.856 9.704 -29.219 1.00 84.75 184 SER A O 1
ATOM 1471 N N . ASP A 1 185 ? 51.090 11.937 -29.191 1.00 85.88 185 ASP A N 1
ATOM 1472 C CA . ASP A 1 185 ? 49.856 12.248 -28.472 1.00 85.88 185 ASP A CA 1
ATOM 1473 C C . ASP A 1 185 ? 48.752 12.666 -29.455 1.00 85.88 185 ASP A C 1
ATOM 1475 O O . ASP A 1 185 ? 48.468 13.851 -29.642 1.00 85.88 185 ASP A O 1
ATOM 1479 N N . ALA A 1 186 ? 48.142 11.677 -30.110 1.00 76.94 186 ALA A N 1
ATOM 1480 C CA . ALA A 1 186 ? 47.044 11.894 -31.054 1.00 76.94 186 ALA A CA 1
ATOM 1481 C C . ALA A 1 186 ? 45.769 12.446 -30.380 1.00 76.94 186 ALA A C 1
ATOM 1483 O O . ALA A 1 186 ? 44.899 12.997 -31.051 1.00 76.94 186 ALA A O 1
ATOM 1484 N N . VAL A 1 187 ? 45.651 12.352 -29.049 1.00 81.69 187 VAL A N 1
ATOM 1485 C CA . VAL A 1 187 ? 44.500 12.893 -28.310 1.00 81.69 187 VAL A CA 1
ATOM 1486 C C . VAL A 1 187 ? 44.549 14.425 -28.274 1.00 81.69 187 VAL A C 1
ATOM 1488 O O . VAL A 1 187 ? 43.511 15.080 -28.300 1.00 81.69 187 VAL A O 1
ATOM 1491 N N . SER A 1 188 ? 45.732 15.034 -28.314 1.00 84.94 188 SER A N 1
ATOM 1492 C CA . SER A 1 188 ? 45.885 16.499 -28.317 1.00 84.94 188 SER A CA 1
ATOM 1493 C C . SER A 1 188 ? 45.705 17.165 -29.693 1.00 84.94 188 SER A C 1
ATOM 1495 O O . SER A 1 188 ? 45.969 18.365 -29.845 1.00 84.94 188 SER A O 1
ATOM 1497 N N . MET A 1 189 ? 45.264 16.416 -30.709 1.00 88.56 189 MET A N 1
ATOM 1498 C CA . MET A 1 189 ? 44.957 16.944 -32.042 1.00 88.56 189 MET A CA 1
ATO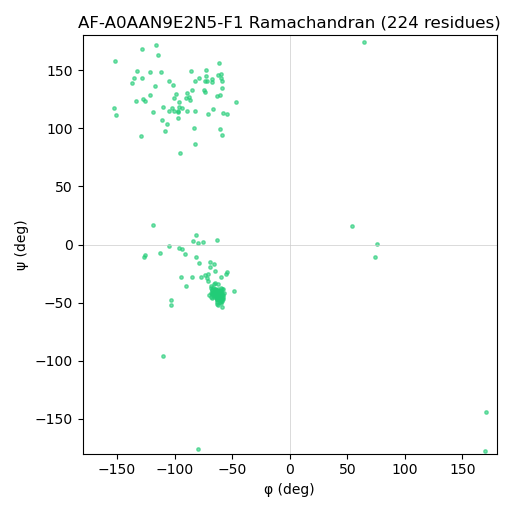M 1499 C C . MET A 1 189 ? 43.830 17.990 -32.001 1.00 88.56 189 MET A C 1
ATOM 1501 O O . MET A 1 189 ? 43.014 18.042 -31.084 1.00 88.56 189 MET A O 1
ATOM 1505 N N . LYS A 1 190 ? 4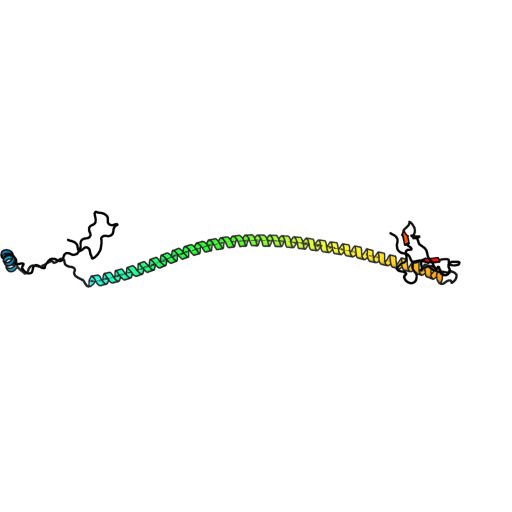3.792 18.870 -32.999 1.00 89.81 190 LYS A N 1
ATOM 1506 C CA . LYS A 1 190 ? 42.830 19.975 -33.102 1.00 89.81 190 LYS A CA 1
ATOM 1507 C C . LYS A 1 190 ? 42.070 20.003 -34.420 1.00 89.81 190 LYS A C 1
ATOM 1509 O O . LYS A 1 190 ? 41.112 20.770 -34.502 1.00 89.81 190 LYS A O 1
ATOM 1514 N N . CYS A 1 191 ? 42.462 19.220 -35.428 1.00 90.38 191 CYS A N 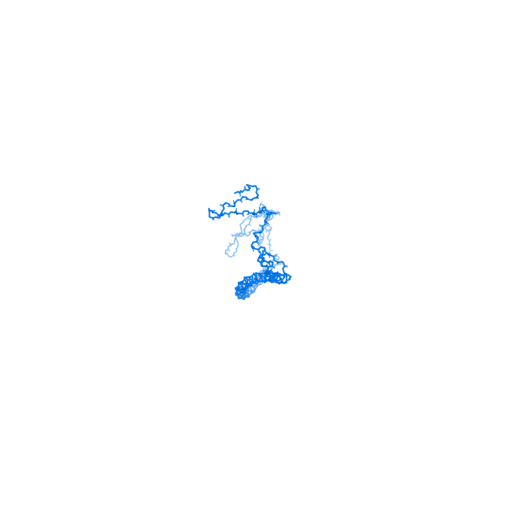1
ATOM 1515 C CA . CYS A 1 191 ? 41.690 19.125 -36.664 1.00 90.38 191 CYS A CA 1
ATOM 1516 C C . CYS A 1 191 ? 40.263 18.648 -36.374 1.00 90.38 191 CYS A C 1
ATOM 1518 O O . CYS A 1 191 ? 40.067 17.704 -35.604 1.00 90.38 191 CYS A O 1
ATOM 1520 N N . LYS A 1 192 ? 39.281 19.303 -36.993 1.00 92.00 192 LYS A N 1
ATOM 1521 C CA . LYS A 1 192 ? 37.855 19.009 -36.844 1.00 92.00 192 LYS A CA 1
ATOM 1522 C C . LYS A 1 192 ? 37.216 18.660 -38.179 1.00 92.00 192 LYS A C 1
ATOM 1524 O O . LYS A 1 192 ? 37.614 19.200 -39.204 1.00 92.00 192 LYS A O 1
ATOM 1529 N N . ALA A 1 193 ? 36.216 17.792 -38.139 1.00 93.12 193 ALA A N 1
ATOM 1530 C CA . ALA A 1 193 ? 35.307 17.517 -39.240 1.00 93.12 193 ALA A CA 1
ATOM 1531 C C . ALA A 1 193 ? 33.945 18.137 -38.934 1.00 93.12 193 ALA A C 1
ATOM 1533 O O . ALA A 1 193 ? 33.190 17.587 -38.132 1.00 93.12 193 ALA A O 1
ATOM 1534 N N . ASP A 1 194 ? 33.635 19.261 -39.571 1.00 92.81 194 ASP A N 1
ATOM 1535 C CA . ASP A 1 194 ? 32.341 19.928 -39.426 1.00 92.81 194 ASP A CA 1
ATOM 1536 C C . ASP A 1 194 ? 31.367 19.366 -40.470 1.00 92.81 194 ASP A C 1
ATOM 1538 O O . ASP A 1 194 ? 31.707 19.233 -41.653 1.00 92.81 194 ASP A O 1
ATOM 1542 N N . ARG A 1 195 ? 30.161 18.978 -40.042 1.00 90.56 195 ARG A N 1
ATOM 1543 C CA . ARG A 1 195 ? 29.179 18.337 -40.928 1.00 90.56 195 ARG A CA 1
ATOM 1544 C C . ARG A 1 195 ? 28.569 19.356 -41.889 1.00 90.56 195 ARG A C 1
ATOM 1546 O O . ARG A 1 195 ? 28.066 20.393 -41.467 1.00 90.56 195 ARG A O 1
ATOM 1553 N N . VAL A 1 196 ? 28.540 19.019 -43.175 1.00 91.88 196 VAL A N 1
ATOM 1554 C CA . VAL A 1 196 ? 27.881 19.810 -44.225 1.00 91.88 196 VAL A CA 1
ATOM 1555 C C . VAL A 1 196 ? 26.943 18.931 -45.048 1.00 91.88 196 VAL A C 1
ATOM 1557 O O . VAL A 1 196 ? 26.953 17.704 -44.922 1.00 91.88 196 VAL A O 1
ATOM 1560 N N . ASP A 1 197 ? 26.098 19.544 -45.877 1.00 89.75 197 ASP A N 1
ATOM 1561 C CA . ASP A 1 197 ? 25.254 18.769 -46.786 1.00 89.75 197 ASP A CA 1
ATOM 1562 C C . ASP A 1 197 ? 26.132 17.947 -47.745 1.00 89.75 197 ASP A C 1
ATOM 1564 O O . ASP A 1 197 ? 27.082 18.460 -48.335 1.00 89.75 197 ASP A O 1
ATOM 1568 N N . GLY A 1 198 ? 25.861 16.646 -47.835 1.00 88.94 198 GLY A N 1
ATOM 1569 C CA . GLY A 1 198 ? 26.647 15.709 -48.642 1.00 88.94 198 GLY A CA 1
ATOM 1570 C C . GLY A 1 198 ? 28.018 15.279 -48.087 1.00 88.94 198 GLY A C 1
ATOM 1571 O O . GLY A 1 198 ? 28.670 14.472 -48.746 1.00 88.94 198 GLY A O 1
ATOM 1572 N N . GLY A 1 199 ? 28.472 15.731 -46.905 1.00 90.31 199 GLY A N 1
ATOM 1573 C CA . GLY A 1 199 ? 29.774 15.296 -46.370 1.00 90.31 199 GLY A CA 1
ATOM 1574 C C . GLY A 1 199 ? 30.289 16.035 -45.129 1.00 90.31 199 GLY A C 1
ATOM 1575 O O . GLY A 1 199 ? 29.526 16.400 -44.235 1.00 90.31 199 GLY A O 1
ATOM 1576 N N . TYR A 1 200 ? 31.610 16.224 -45.068 1.00 90.94 200 TYR A N 1
ATOM 1577 C CA . TYR A 1 200 ? 32.307 16.931 -43.989 1.00 90.94 200 TYR A CA 1
ATOM 1578 C C . TYR A 1 200 ? 33.347 17.895 -44.557 1.00 90.94 200 TYR A C 1
ATOM 1580 O O . TYR A 1 200 ? 34.022 17.574 -45.535 1.00 90.94 200 TYR A O 1
ATOM 1588 N N . ILE A 1 201 ? 33.511 19.050 -43.912 1.00 91.81 201 ILE A N 1
ATOM 1589 C CA . ILE A 1 201 ? 34.653 19.943 -44.131 1.00 91.81 201 ILE A CA 1
ATOM 1590 C C . ILE A 1 201 ? 35.691 19.649 -43.049 1.00 91.81 201 ILE A C 1
ATOM 1592 O O . ILE A 1 201 ? 35.393 19.742 -41.859 1.00 91.81 201 ILE A O 1
ATOM 1596 N N . LEU A 1 202 ? 36.910 19.297 -43.463 1.00 90.94 202 LEU A N 1
ATOM 1597 C CA . LEU A 1 202 ? 38.035 19.083 -42.555 1.00 90.94 202 LEU A CA 1
ATOM 1598 C C . LEU A 1 202 ? 38.790 20.399 -42.335 1.00 90.94 202 LEU A C 1
ATOM 1600 O O . LEU A 1 202 ? 39.403 20.935 -43.254 1.00 90.94 202 LEU A O 1
ATOM 1604 N N . ASN A 1 203 ? 38.763 20.907 -41.104 1.00 90.19 203 ASN A N 1
ATOM 1605 C CA . ASN A 1 203 ? 39.414 22.146 -40.690 1.00 90.19 203 ASN A CA 1
ATOM 1606 C C . ASN A 1 203 ? 40.587 21.831 -39.755 1.00 90.19 203 ASN A C 1
ATOM 1608 O O . ASN A 1 203 ? 40.391 21.459 -38.597 1.00 90.19 203 ASN A O 1
ATOM 1612 N N . GLY A 1 204 ? 41.823 21.969 -40.237 1.00 88.56 204 GLY A N 1
ATOM 1613 C CA . GLY A 1 204 ? 43.027 21.743 -39.436 1.00 88.56 204 GLY A CA 1
ATOM 1614 C C . GLY A 1 204 ? 44.310 21.709 -40.262 1.00 88.56 204 GLY A C 1
ATOM 1615 O O . GLY A 1 204 ? 44.281 21.898 -41.472 1.00 88.56 204 GLY A O 1
ATOM 1616 N N . ASN A 1 205 ? 45.437 21.456 -39.592 1.00 88.06 205 ASN A N 1
ATOM 1617 C CA . ASN A 1 205 ? 46.746 21.331 -40.233 1.00 88.06 205 ASN A CA 1
ATOM 1618 C C . ASN A 1 205 ? 47.344 19.957 -39.938 1.00 88.06 205 ASN A C 1
ATOM 1620 O O . ASN A 1 205 ? 47.458 19.577 -38.772 1.00 88.06 205 ASN A O 1
ATOM 1624 N N . LYS A 1 206 ? 47.783 19.249 -40.980 1.00 88.50 206 LYS A N 1
ATOM 1625 C CA . LYS A 1 206 ? 48.585 18.025 -40.862 1.00 88.50 206 LYS A CA 1
ATOM 1626 C C . LYS A 1 206 ? 50.050 18.352 -41.124 1.00 88.50 206 LYS A C 1
ATOM 1628 O O . LYS A 1 206 ? 50.366 19.149 -42.000 1.00 88.50 206 LYS A O 1
ATOM 1633 N N . MET A 1 207 ? 50.935 17.787 -40.310 1.00 86.69 207 MET A N 1
ATOM 1634 C CA . MET A 1 207 ? 52.379 18.012 -40.385 1.00 86.69 207 MET A CA 1
ATOM 1635 C C . MET A 1 207 ? 53.061 17.002 -41.310 1.00 86.69 207 MET A C 1
ATOM 1637 O O . MET A 1 207 ? 54.000 17.361 -42.012 1.00 86.69 207 MET A O 1
ATOM 1641 N N . TRP A 1 208 ? 52.582 15.757 -41.325 1.00 83.38 208 TRP A N 1
ATOM 1642 C CA . TRP A 1 208 ? 53.152 14.680 -42.129 1.00 83.38 208 TRP A CA 1
ATOM 1643 C C . TRP A 1 208 ? 52.043 13.931 -42.860 1.00 83.38 208 TRP A C 1
ATOM 1645 O O . TRP A 1 208 ? 51.131 13.407 -42.220 1.00 83.38 208 TRP A O 1
ATOM 1655 N N . CYS A 1 209 ? 52.161 13.866 -44.185 1.00 86.44 209 CYS A N 1
ATOM 1656 C CA . CYS A 1 209 ? 51.285 13.108 -45.072 1.00 86.44 209 CYS A CA 1
ATOM 1657 C C . CYS A 1 209 ? 52.140 12.066 -45.797 1.00 86.44 209 CYS A C 1
ATOM 1659 O O . CYS A 1 209 ? 53.040 12.417 -46.568 1.00 86.44 209 CYS A O 1
ATOM 1661 N N . THR A 1 210 ? 51.904 10.783 -45.533 1.00 84.38 210 THR A N 1
ATOM 1662 C CA . THR A 1 210 ? 52.612 9.706 -46.245 1.00 84.38 210 THR A CA 1
ATOM 1663 C C . THR A 1 210 ? 52.190 9.682 -47.713 1.00 84.38 210 THR A C 1
ATOM 1665 O O . THR A 1 210 ? 51.029 9.914 -48.012 1.00 84.38 210 THR A O 1
ATOM 1668 N N . ASN A 1 211 ? 53.128 9.459 -48.640 1.00 83.12 211 ASN A N 1
ATOM 1669 C CA . ASN A 1 211 ? 52.866 9.409 -50.090 1.00 83.12 211 ASN A CA 1
ATOM 1670 C C . ASN A 1 211 ? 52.150 10.642 -50.691 1.00 83.12 211 ASN A C 1
ATOM 1672 O O . ASN A 1 211 ? 51.669 10.571 -51.818 1.00 83.12 211 ASN A O 1
ATOM 1676 N N . GLY A 1 212 ? 52.110 11.780 -49.985 1.00 82.00 212 GLY A N 1
ATOM 1677 C CA . GLY A 1 212 ? 51.280 12.940 -50.339 1.00 82.00 212 GLY A CA 1
ATOM 1678 C C . GLY A 1 212 ? 51.345 13.417 -51.802 1.00 82.00 212 GLY A C 1
ATOM 1679 O O . GLY A 1 212 ? 50.298 13.744 -52.349 1.00 82.00 212 GLY A O 1
ATOM 1680 N N . PRO A 1 213 ? 52.513 13.436 -52.478 1.00 85.50 213 PRO A N 1
ATOM 1681 C CA . PRO A 1 213 ? 52.591 13.880 -53.873 1.00 85.50 213 PRO A CA 1
ATOM 1682 C C . PRO A 1 213 ? 51.935 12.947 -54.899 1.00 85.50 213 PRO A C 1
ATOM 1684 O O . PRO A 1 213 ? 51.702 13.372 -56.027 1.00 85.50 213 PRO A O 1
ATOM 1687 N N . VAL A 1 214 ? 51.712 11.678 -54.549 1.00 82.81 214 VAL A N 1
ATOM 1688 C CA . VAL A 1 214 ? 51.273 10.630 -55.487 1.00 82.81 214 VAL A CA 1
ATOM 1689 C C . VAL A 1 214 ? 50.007 9.906 -55.040 1.00 82.81 214 VAL A C 1
ATOM 1691 O O . VAL A 1 214 ? 49.470 9.128 -55.817 1.00 82.81 214 VAL A O 1
ATOM 1694 N N . ALA A 1 215 ? 49.541 10.138 -53.811 1.00 85.31 215 ALA A N 1
ATOM 1695 C CA . ALA A 1 215 ? 48.380 9.458 -53.264 1.00 85.31 215 ALA A CA 1
ATOM 1696 C C . ALA A 1 215 ? 47.065 9.951 -53.880 1.00 85.31 215 ALA A C 1
ATOM 1698 O O . ALA A 1 215 ? 46.863 11.148 -54.085 1.00 85.31 215 ALA A O 1
ATOM 1699 N N . GLN A 1 216 ? 46.149 9.017 -54.119 1.00 83.38 216 GLN A N 1
ATOM 1700 C CA . GLN A 1 216 ? 44.808 9.287 -54.636 1.00 83.38 216 GLN A CA 1
ATOM 1701 C C . GLN A 1 216 ? 43.764 9.430 -53.520 1.00 83.38 216 GLN A C 1
ATOM 1703 O O . GLN A 1 216 ? 42.790 10.162 -53.685 1.00 83.38 216 GLN A O 1
ATOM 1708 N N . THR A 1 217 ? 43.968 8.776 -52.373 1.00 83.25 217 THR A N 1
ATOM 1709 C CA . THR A 1 217 ? 43.132 8.932 -51.171 1.00 83.25 217 THR A CA 1
ATOM 1710 C C . THR A 1 217 ? 43.996 9.234 -49.955 1.00 83.25 217 THR A C 1
ATOM 1712 O O . THR A 1 217 ? 45.092 8.699 -49.825 1.00 83.25 217 THR A O 1
ATOM 1715 N N . ASP A 1 218 ? 43.511 10.085 -49.047 1.00 85.31 218 ASP A N 1
ATOM 1716 C CA . ASP A 1 218 ? 44.188 10.409 -47.786 1.00 85.31 218 ASP A CA 1
ATOM 1717 C C . ASP A 1 218 ? 43.256 10.165 -46.599 1.00 85.31 218 ASP A C 1
ATOM 1719 O O . ASP A 1 218 ? 42.158 10.719 -46.521 1.00 85.31 218 ASP A O 1
ATOM 1723 N N . THR A 1 219 ? 43.704 9.333 -45.663 1.00 86.25 219 THR A N 1
ATOM 1724 C CA . THR A 1 219 ? 42.989 9.055 -44.418 1.00 86.25 219 THR A CA 1
ATOM 1725 C C . THR A 1 219 ? 43.497 9.983 -43.321 1.00 86.25 219 THR A C 1
ATOM 1727 O O . THR A 1 219 ? 44.658 9.913 -42.908 1.00 86.25 219 THR A O 1
ATOM 1730 N N . GLN A 1 220 ? 42.607 10.827 -42.795 1.00 87.50 220 GLN A N 1
ATOM 1731 C CA . GLN A 1 220 ? 42.932 11.796 -41.748 1.00 87.50 220 GLN A CA 1
ATOM 1732 C C . GLN A 1 220 ? 42.160 11.526 -40.457 1.00 87.50 220 GLN A C 1
ATOM 1734 O O . GLN A 1 220 ? 40.950 11.312 -40.472 1.00 87.50 220 GLN A O 1
ATOM 1739 N N . HIS A 1 221 ? 42.852 11.605 -39.320 1.00 86.25 221 HIS A N 1
ATOM 1740 C CA . HIS A 1 221 ? 42.198 11.609 -38.008 1.00 86.25 221 HIS A CA 1
ATOM 1741 C C . HIS A 1 221 ? 41.768 13.030 -37.641 1.00 86.25 221 HIS A C 1
ATOM 1743 O O . HIS A 1 221 ? 42.548 13.973 -37.773 1.00 86.25 221 HIS A O 1
ATOM 1749 N N . CYS A 1 222 ? 40.539 13.198 -37.173 1.00 88.25 222 CYS A N 1
ATOM 1750 C CA . CYS A 1 222 ? 39.994 14.488 -36.767 1.00 88.25 222 CYS A CA 1
ATOM 1751 C C . CYS A 1 222 ? 38.922 14.298 -35.690 1.00 88.25 222 CYS A C 1
ATOM 1753 O O . CYS A 1 222 ? 38.330 13.226 -35.557 1.00 88.25 222 CYS A O 1
ATOM 1755 N N . TYR A 1 223 ? 38.675 15.348 -34.916 1.00 87.06 223 TYR A N 1
ATOM 1756 C CA . TYR A 1 223 ? 37.562 15.399 -33.982 1.00 87.06 223 TYR A CA 1
ATOM 1757 C C . TYR A 1 223 ? 36.259 15.701 -34.714 1.00 87.06 223 TYR A C 1
ATOM 1759 O O . TYR A 1 223 ? 36.233 16.508 -35.640 1.00 87.06 223 TYR A O 1
ATOM 1767 N N . HIS A 1 224 ? 35.157 15.099 -34.276 1.00 84.88 224 HIS A N 1
ATOM 1768 C CA . HIS A 1 224 ? 33.844 15.478 -34.786 1.00 84.88 224 HIS A CA 1
ATOM 1769 C C . HIS A 1 224 ? 33.520 16.908 -34.332 1.00 84.88 224 HIS A C 1
ATOM 1771 O O . HIS A 1 224 ? 33.466 17.183 -33.129 1.00 84.88 224 HIS A O 1
ATOM 1777 N N . GLY A 1 225 ? 33.372 17.822 -35.290 1.00 73.00 225 GLY A N 1
ATOM 1778 C CA . GLY A 1 225 ? 32.849 19.161 -35.051 1.00 73.00 225 GLY A CA 1
ATOM 1779 C C . GLY A 1 225 ? 31.349 19.092 -34.780 1.00 73.00 225 GLY A C 1
ATOM 1780 O O . GLY A 1 225 ? 30.668 18.222 -35.321 1.00 73.00 225 GLY A O 1
ATOM 1781 N N . GLN A 1 226 ? 30.851 19.956 -33.893 1.00 58.00 226 GLN A N 1
ATOM 1782 C CA . GLN A 1 226 ? 29.408 20.121 -33.688 1.00 58.00 226 GLN A CA 1
ATOM 1783 C C . GLN A 1 226 ? 28.793 20.924 -34.828 1.00 58.00 226 GLN A C 1
ATOM 1785 O O . GLN A 1 226 ? 29.436 21.916 -35.236 1.00 58.00 226 GLN A O 1
#

Organism: Crotalaria pallida (NCBI:txid3830)